Protein AF-A0A378XF39-F1 (afdb_monomer)

pLDDT: mean 88.45, std 10.79, range [38.84, 98.12]

Secondary structure (DSSP, 8-state):
-PPPPPEEETTEEEEEHHHHHHHHTS-HHHHHHHHHHTHHHHHHTS---EEEE--TTSSPPEEEEEEEHHHHHHHHHTS---HHHHHHHHHHHHHHHHHHHHHHHIIIIIHHHHHHHHHHHHHHTTT-S-HHHHHHHHHHHHHHHTT--TT-GGG--HHHHHHHHHHHHHHHHHHTT-SSHHHHHHHHHHHHHHHHHHHHHHHHHGGG-

Solvent-accessible surface area (backbone atoms only — not comparable to full-atom values): 11768 Å² total; per-residue (Å²): 130,72,82,87,66,74,44,81,57,92,95,43,56,25,32,51,45,53,58,51,16,59,54,66,72,47,62,44,70,58,51,52,48,52,48,61,76,42,37,71,64,44,46,71,68,39,83,75,51,72,50,73,48,75,53,87,93,74,63,82,61,50,73,43,38,46,34,38,65,66,37,45,53,54,58,53,69,77,49,74,87,43,74,63,43,47,51,49,52,53,53,49,52,53,51,51,52,53,50,50,50,50,52,47,49,41,64,71,46,37,48,56,47,51,50,53,36,51,55,52,50,50,68,37,23,71,90,47,98,54,44,70,58,56,54,51,54,53,51,50,52,38,28,57,73,27,73,46,62,89,93,44,78,91,77,55,57,65,70,43,48,51,39,38,39,52,43,39,53,50,29,41,63,46,29,71,84,39,91,32,45,68,52,20,48,53,36,20,54,53,49,48,53,51,51,49,53,56,50,54,50,54,70,59,56,67,77,77,118

InterPro domains:
  IPR014054 Bacteriophage regulatory protein, Rha family [PF09669] (15-99)

Radius of gyration: 23.12 Å; Cα contacts (8 Å, |Δi|>4): 216; chains: 1; bounding box: 51×52×58 Å

Organism: NCBI:txid90244

Sequence (209 aa):
MTSITLEVKGKEYRVDSRLIADNLGIKHRNVIQNIRKYETKFKGYGILPFQTEVLGGVGQPERYALLNENQCFFLLSLSANTERVVDLKFRMVKAFAAARKNIITRETEYLPTYHALHDGVARLSTDSSKPHFVHSNINRLINKTAGIEAGTRSNQPLEKTSMLVVAQAVAIKAMANADDHRDGYKRAKQALKQLERAIEVVEHGEIQQ

Mean predicted aligned error: 8.05 Å

Foldseek 3Di:
DDDWDWDDDPLFTWTKLVSVCVLLVHDSVVLVVVCVVCVVVQCVVHDWDWDWADPDPDDDTDIITTGTLVSSVVSLVPDDDDVSSVVVNVVSVVVVVQVVVLSCCCVPQVPVLVVLLVVLLCVQCVVPPCSVVLVVLLVVLLCVLLVHDPPCLSPDHPSSVVSSSVLSVQLSVQSVPAPHSVSSSVSSNVSSVVVSVVVVCVVVVVVPD

Structure (mmCIF, N/CA/C/O backbone):
data_AF-A0A378XF39-F1
#
_entry.id   AF-A0A378XF39-F1
#
loop_
_atom_site.group_PDB
_atom_site.id
_atom_site.type_symbol
_atom_site.label_atom_id
_atom_site.label_alt_id
_atom_site.label_comp_id
_atom_site.label_asym_id
_atom_site.label_entity_id
_atom_site.label_seq_id
_atom_site.pdbx_PDB_ins_code
_atom_site.Cartn_x
_atom_site.Cartn_y
_atom_site.Cartn_z
_atom_site.occupancy
_atom_site.B_iso_or_equiv
_atom_site.auth_seq_id
_atom_site.auth_comp_id
_atom_site.auth_asym_id
_atom_site.auth_atom_id
_atom_site.pdbx_PDB_model_num
ATOM 1 N N . MET A 1 1 ? -22.249 -7.697 9.199 1.00 59.44 1 MET A N 1
ATOM 2 C CA . MET A 1 1 ? -20.980 -7.184 9.765 1.00 59.44 1 MET A CA 1
ATOM 3 C C . MET A 1 1 ? -20.300 -6.358 8.691 1.00 59.44 1 MET A C 1
ATOM 5 O O . MET A 1 1 ? -20.271 -6.815 7.556 1.00 59.44 1 MET A O 1
ATOM 9 N N . THR A 1 2 ? -19.804 -5.167 9.017 1.00 72.88 2 THR A N 1
ATOM 10 C CA . THR A 1 2 ? -19.091 -4.309 8.058 1.00 72.88 2 THR A CA 1
ATOM 11 C C . THR A 1 2 ? -17.695 -4.873 7.795 1.00 72.88 2 THR A C 1
ATOM 13 O O . THR A 1 2 ? -17.009 -5.269 8.742 1.00 72.88 2 THR A O 1
ATOM 16 N N . SER A 1 3 ? -17.269 -4.918 6.529 1.00 79.00 3 SER A N 1
ATOM 17 C CA . SER A 1 3 ? -15.897 -5.307 6.180 1.00 79.00 3 SER A CA 1
ATOM 18 C C . SER A 1 3 ? -14.896 -4.350 6.834 1.00 79.00 3 SER A C 1
ATOM 20 O O . SER A 1 3 ? -15.137 -3.144 6.885 1.00 79.00 3 SER A O 1
ATOM 22 N N . ILE A 1 4 ? -13.787 -4.879 7.357 1.00 83.38 4 ILE A N 1
ATOM 23 C CA . ILE A 1 4 ? -12.723 -4.035 7.906 1.00 83.38 4 ILE A CA 1
ATOM 24 C C . ILE A 1 4 ? -11.785 -3.658 6.776 1.00 83.38 4 ILE A C 1
ATOM 26 O O . ILE A 1 4 ? -11.105 -4.515 6.213 1.00 83.38 4 ILE A O 1
ATOM 30 N N . THR A 1 5 ? -11.731 -2.365 6.496 1.00 87.62 5 THR A N 1
ATOM 31 C CA . THR A 1 5 ? -10.837 -1.793 5.498 1.00 87.62 5 THR A CA 1
ATOM 32 C C . THR A 1 5 ? -9.625 -1.190 6.197 1.00 87.62 5 THR A 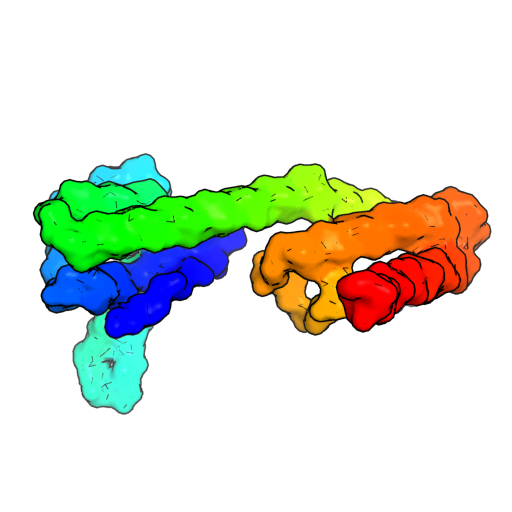C 1
ATOM 34 O O . THR A 1 5 ? -9.766 -0.451 7.172 1.00 87.62 5 THR A O 1
ATOM 37 N N . LEU A 1 6 ? -8.431 -1.521 5.702 1.00 88.94 6 LEU A N 1
ATOM 38 C CA . LEU A 1 6 ? -7.187 -0.883 6.120 1.00 88.94 6 LEU A CA 1
ATOM 39 C C . LEU A 1 6 ? -6.902 0.299 5.191 1.00 88.94 6 LEU A C 1
ATOM 41 O O . LEU A 1 6 ? -6.812 0.127 3.978 1.00 88.94 6 LEU A O 1
ATOM 45 N N . GLU A 1 7 ? -6.716 1.484 5.756 1.00 87.75 7 GLU A N 1
ATOM 46 C CA . GLU A 1 7 ? -6.291 2.669 5.017 1.00 87.75 7 GLU A CA 1
ATOM 47 C C . GLU A 1 7 ? -4.782 2.865 5.135 1.00 87.75 7 GLU A C 1
ATOM 49 O O . GLU A 1 7 ? -4.219 2.801 6.228 1.00 87.75 7 GLU A O 1
ATOM 54 N N . VAL A 1 8 ? -4.116 3.173 4.023 1.00 83.00 8 VAL A N 1
ATOM 55 C CA . VAL A 1 8 ? -2.701 3.559 4.044 1.00 83.00 8 VAL A CA 1
ATOM 56 C C . VAL A 1 8 ? -2.589 5.041 4.396 1.00 83.00 8 VAL A C 1
ATOM 58 O O . VAL A 1 8 ? -3.078 5.906 3.667 1.00 83.00 8 VAL A O 1
ATOM 61 N N . LYS A 1 9 ? -1.896 5.355 5.493 1.00 79.94 9 LYS A N 1
ATOM 62 C CA . LYS A 1 9 ? -1.502 6.725 5.848 1.00 79.94 9 LYS A CA 1
ATOM 63 C C . LYS A 1 9 ? 0.018 6.777 5.982 1.00 79.94 9 LYS A C 1
ATOM 65 O O . LYS A 1 9 ? 0.599 6.230 6.916 1.00 79.94 9 LYS A O 1
ATOM 70 N N . GLY A 1 10 ? 0.675 7.431 5.024 1.00 76.12 10 GLY A N 1
ATOM 71 C CA . GLY A 1 10 ? 2.136 7.431 4.936 1.00 76.12 10 GLY A CA 1
ATOM 72 C C . GLY A 1 10 ? 2.671 6.029 4.629 1.00 76.12 10 GLY A C 1
ATOM 73 O O . GLY A 1 10 ? 2.364 5.474 3.577 1.00 76.12 10 GLY A O 1
ATOM 74 N N . LYS A 1 11 ? 3.465 5.467 5.548 1.00 75.81 11 LYS A N 1
ATOM 75 C CA . LYS A 1 11 ? 4.046 4.115 5.446 1.00 75.81 11 LYS A CA 1
ATOM 76 C C . LYS A 1 11 ? 3.370 3.081 6.363 1.00 75.81 11 LYS A C 1
ATOM 78 O O . LYS A 1 11 ? 3.926 2.014 6.593 1.00 75.81 11 LYS A O 1
ATOM 83 N N . GLU A 1 12 ? 2.196 3.390 6.910 1.00 83.81 12 GLU A N 1
ATOM 84 C CA . GLU A 1 12 ? 1.525 2.555 7.910 1.00 83.81 12 GLU A CA 1
ATOM 85 C C . GLU A 1 12 ? 0.049 2.336 7.550 1.00 83.81 12 GLU A C 1
ATOM 87 O O . GLU A 1 12 ? -0.632 3.253 7.083 1.00 83.81 12 GLU A O 1
ATOM 92 N N . TYR A 1 13 ? -0.449 1.120 7.784 1.00 90.94 13 TYR A N 1
ATOM 93 C CA . TYR A 1 13 ? -1.873 0.808 7.667 1.00 90.94 13 TYR A CA 1
ATOM 94 C C . TYR A 1 13 ? -2.613 1.175 8.950 1.00 90.94 13 TYR A C 1
ATOM 96 O O . TYR A 1 13 ? -2.155 0.872 10.055 1.00 90.94 13 TYR A O 1
ATOM 104 N N . ARG A 1 14 ? -3.780 1.801 8.797 1.00 94.19 14 ARG A N 1
ATOM 105 C CA . ARG A 1 14 ? -4.632 2.251 9.896 1.00 94.19 14 ARG A CA 1
ATOM 106 C C . ARG A 1 14 ? -6.090 1.859 9.687 1.00 94.19 14 ARG A C 1
ATOM 108 O O . ARG A 1 14 ? -6.528 1.659 8.560 1.00 94.19 14 ARG A O 1
ATOM 115 N N . VAL A 1 15 ? -6.833 1.763 10.784 1.00 95.44 15 VAL A N 1
ATOM 116 C CA . VAL A 1 15 ? -8.258 1.410 10.811 1.00 95.44 15 VAL A CA 1
ATOM 117 C C . VAL A 1 15 ? -9.053 2.535 11.457 1.00 95.44 15 VAL A C 1
ATOM 119 O O . VAL A 1 15 ? -8.658 3.065 12.497 1.00 95.44 15 VAL A O 1
ATOM 122 N N . ASP A 1 16 ? -10.194 2.864 10.859 1.00 95.12 16 ASP A N 1
ATOM 123 C CA . ASP A 1 16 ? -11.187 3.763 11.441 1.00 95.12 16 ASP A CA 1
ATOM 124 C C . ASP A 1 16 ? -11.830 3.133 12.691 1.00 95.12 16 ASP A C 1
ATOM 126 O O . ASP A 1 16 ? -12.386 2.031 12.650 1.00 95.12 16 ASP A O 1
ATOM 130 N N . SER A 1 17 ? -11.779 3.843 13.821 1.00 95.88 17 SER A N 1
ATOM 131 C CA . SER A 1 17 ? -12.363 3.400 15.089 1.00 95.88 17 SER A CA 1
ATOM 132 C C . SER A 1 17 ? -13.864 3.091 15.016 1.00 95.88 17 SER A C 1
ATOM 134 O O . SER A 1 17 ? -14.351 2.294 15.822 1.00 95.88 17 SER A O 1
ATOM 136 N N . ARG A 1 18 ? -14.595 3.668 14.056 1.00 94.94 18 ARG A N 1
ATOM 137 C CA . ARG A 1 18 ? -16.014 3.380 13.797 1.00 94.94 18 ARG A CA 1
ATOM 138 C C . ARG A 1 18 ? -16.215 1.970 13.260 1.00 94.94 18 ARG A C 1
ATOM 140 O O . ARG A 1 18 ? -17.030 1.230 13.801 1.00 94.94 18 ARG A O 1
ATOM 147 N N . LEU A 1 19 ? -15.386 1.543 12.304 1.00 94.88 19 LEU A N 1
ATOM 148 C CA . LEU A 1 19 ? -15.423 0.177 11.765 1.00 94.88 19 LEU A CA 1
ATOM 149 C C . LEU A 1 19 ? -15.148 -0.867 12.852 1.00 94.88 19 LEU A C 1
ATOM 151 O O . LEU A 1 19 ? -15.752 -1.944 12.857 1.00 94.88 19 LEU A O 1
ATOM 155 N N . ILE A 1 20 ? -14.253 -0.547 13.793 1.00 94.94 20 ILE A N 1
ATOM 156 C CA . ILE A 1 20 ? -13.966 -1.409 14.945 1.00 94.94 20 ILE A CA 1
ATOM 157 C C . ILE A 1 20 ? -15.178 -1.467 15.877 1.00 94.94 20 ILE A C 1
ATOM 159 O O . ILE A 1 20 ? -15.561 -2.558 16.291 1.00 94.94 20 ILE A O 1
ATOM 163 N N . ALA A 1 21 ? -15.801 -0.327 16.190 1.00 94.81 21 ALA A N 1
ATOM 164 C CA . ALA A 1 21 ? -16.995 -0.275 17.034 1.00 94.81 21 ALA A CA 1
ATOM 165 C C . ALA A 1 21 ? -18.148 -1.105 16.447 1.00 94.81 21 ALA A C 1
ATOM 167 O O . ALA A 1 21 ? -18.723 -1.946 17.146 1.00 94.81 21 ALA A O 1
ATOM 168 N N . ASP A 1 22 ? -18.399 -0.947 15.146 1.00 94.25 22 ASP A N 1
ATOM 169 C CA . ASP A 1 22 ? -19.396 -1.713 14.403 1.00 94.25 22 ASP A CA 1
ATOM 170 C C . ASP A 1 22 ? -19.097 -3.207 14.463 1.00 94.25 22 ASP A C 1
ATOM 172 O O . ASP A 1 22 ? -19.982 -4.005 14.764 1.00 94.25 22 ASP A O 1
ATOM 176 N N . ASN A 1 23 ? -17.844 -3.615 14.240 1.00 93.56 23 ASN A N 1
ATOM 177 C CA . ASN A 1 23 ? -17.448 -5.022 14.311 1.00 93.56 23 ASN A CA 1
ATOM 178 C C . ASN A 1 23 ? -17.499 -5.583 15.738 1.00 93.56 23 ASN A C 1
ATOM 180 O O . ASN A 1 23 ? -17.865 -6.742 15.912 1.00 93.56 23 ASN A O 1
ATOM 184 N N . LEU A 1 24 ? -17.233 -4.777 16.763 1.00 93.12 24 LEU A N 1
ATOM 185 C CA . LEU A 1 24 ? -17.414 -5.155 18.168 1.00 93.12 24 LEU A CA 1
ATOM 186 C C 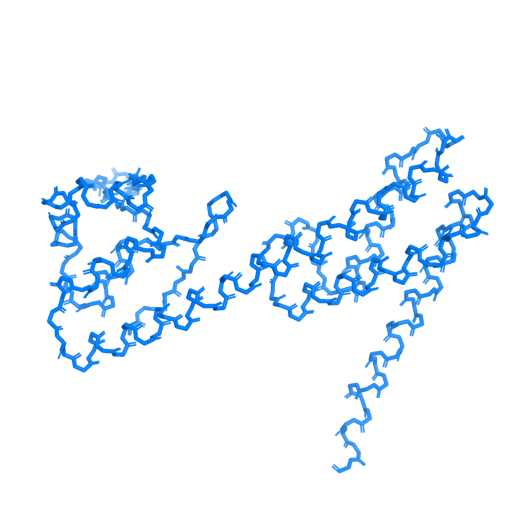. LEU A 1 24 ? -18.894 -5.218 18.575 1.00 93.12 24 LEU A C 1
ATOM 188 O O . LEU A 1 24 ? -19.226 -5.897 19.542 1.00 93.12 24 LEU A O 1
ATOM 192 N N . GLY A 1 25 ? -19.788 -4.558 17.833 1.00 92.62 25 GLY A N 1
ATOM 193 C CA . GLY A 1 25 ? -21.205 -4.457 18.188 1.00 92.62 25 GLY A CA 1
ATOM 194 C C . GLY A 1 25 ? -21.448 -3.516 19.371 1.00 92.62 25 GLY A C 1
ATOM 195 O O . GLY A 1 25 ? -22.380 -3.725 20.144 1.00 92.62 25 GLY A O 1
ATOM 196 N N . ILE A 1 26 ? -20.599 -2.498 19.534 1.00 93.94 26 ILE A N 1
ATOM 197 C CA . ILE A 1 26 ? -20.700 -1.501 20.605 1.00 93.94 26 ILE A CA 1
ATOM 198 C C . ILE A 1 26 ? -20.823 -0.098 20.018 1.00 93.94 26 ILE A C 1
ATOM 200 O O . ILE A 1 26 ? -20.409 0.165 18.893 1.00 93.94 26 ILE A O 1
ATOM 204 N N . LYS A 1 27 ? -21.349 0.846 20.803 1.00 94.94 27 LYS A N 1
ATOM 205 C CA . LYS A 1 27 ? -21.428 2.251 20.381 1.00 94.94 27 LYS A CA 1
ATOM 206 C C . LYS A 1 27 ? -20.020 2.821 20.179 1.00 94.94 27 LYS A C 1
ATOM 208 O O . LYS A 1 27 ? -19.185 2.704 21.076 1.00 94.94 27 LYS A O 1
ATOM 213 N N . HIS A 1 28 ? -19.783 3.530 19.073 1.00 94.88 28 HIS A N 1
ATOM 214 C CA . HIS A 1 28 ? -18.493 4.175 18.785 1.00 94.88 28 HIS A CA 1
ATOM 215 C C . HIS A 1 28 ? -18.019 5.111 19.913 1.00 94.88 28 HIS A C 1
ATOM 217 O O . HIS A 1 28 ? -16.840 5.120 20.267 1.00 94.88 28 HIS A O 1
ATOM 223 N N . ARG A 1 29 ? -18.946 5.797 20.598 1.00 94.25 29 ARG A N 1
ATOM 224 C CA . ARG A 1 29 ? -18.638 6.594 21.798 1.00 94.25 29 ARG A CA 1
ATOM 225 C C . ARG A 1 29 ? -17.884 5.793 22.874 1.00 94.25 29 ARG A C 1
ATOM 227 O O . ARG A 1 29 ? -17.022 6.365 23.536 1.00 94.25 29 ARG A O 1
ATOM 234 N N . ASN A 1 30 ? -18.171 4.502 23.046 1.00 95.06 30 ASN A N 1
ATOM 235 C CA . ASN A 1 30 ? -17.485 3.651 24.025 1.00 95.06 30 ASN A CA 1
ATOM 236 C C . ASN A 1 30 ? -16.039 3.368 23.595 1.00 95.06 30 ASN A C 1
ATOM 238 O O . ASN A 1 30 ? -15.133 3.415 24.423 1.00 95.06 30 ASN A O 1
ATOM 242 N N . VAL A 1 31 ? -15.807 3.155 22.295 1.00 96.31 31 VAL A N 1
ATOM 243 C CA . VAL A 1 31 ? -14.454 3.029 21.733 1.00 96.31 31 VAL A CA 1
ATOM 244 C C . VAL A 1 31 ? -13.651 4.308 21.975 1.00 96.31 31 VAL A C 1
ATOM 246 O O . VAL A 1 31 ? -12.549 4.244 22.515 1.00 96.31 31 VAL A O 1
ATOM 249 N N . ILE A 1 32 ? -14.219 5.478 21.671 1.00 96.19 32 ILE A N 1
ATOM 250 C CA . ILE A 1 32 ? -13.551 6.767 21.909 1.00 96.19 32 ILE A CA 1
ATOM 251 C C . ILE A 1 32 ? -13.272 6.998 23.400 1.00 96.19 32 ILE A C 1
ATOM 253 O O . ILE A 1 32 ? -12.206 7.507 23.748 1.00 96.19 32 ILE A O 1
ATOM 257 N N . GLN A 1 33 ? -14.188 6.611 24.292 1.00 95.44 33 GLN A N 1
ATOM 258 C CA . GLN A 1 33 ? -13.949 6.683 25.736 1.00 95.44 33 GLN A CA 1
ATOM 259 C C . GLN A 1 33 ? -12.770 5.805 26.163 1.00 95.44 33 GLN A C 1
ATOM 261 O O . GLN A 1 33 ? -11.914 6.285 26.902 1.00 95.44 33 GLN A O 1
ATOM 266 N N . ASN A 1 34 ? -12.675 4.571 25.661 1.00 96.38 34 ASN A N 1
ATOM 267 C CA . ASN A 1 34 ? -11.533 3.696 25.937 1.00 96.38 34 ASN A CA 1
ATOM 268 C C . ASN A 1 34 ? -10.220 4.294 25.417 1.00 96.38 34 ASN A C 1
ATOM 270 O O . ASN A 1 34 ? -9.226 4.310 26.141 1.00 96.38 34 ASN A O 1
ATOM 274 N N . ILE A 1 35 ? -10.225 4.846 24.201 1.00 96.50 35 ILE A N 1
ATOM 275 C CA . ILE A 1 35 ? -9.048 5.501 23.616 1.00 96.50 35 ILE A CA 1
ATOM 276 C C . ILE A 1 35 ? -8.596 6.684 24.476 1.00 96.50 35 ILE A C 1
ATOM 278 O O . ILE A 1 35 ? -7.412 6.796 24.769 1.00 96.50 35 ILE A O 1
ATOM 282 N N . ARG A 1 36 ? -9.523 7.539 24.927 1.00 95.69 36 ARG A N 1
ATOM 283 C CA . ARG A 1 36 ? -9.206 8.680 25.805 1.00 95.69 36 ARG A CA 1
ATOM 284 C C . ARG A 1 36 ? -8.720 8.230 27.180 1.00 95.69 36 ARG A C 1
ATOM 286 O O . ARG A 1 36 ? -7.734 8.754 27.684 1.00 95.69 36 ARG A O 1
ATOM 293 N N . LYS A 1 37 ? -9.376 7.230 27.775 1.00 97.75 37 LYS A N 1
ATOM 294 C CA . LYS A 1 37 ? -9.006 6.682 29.087 1.00 97.75 37 LYS A CA 1
ATOM 295 C C . LYS A 1 37 ? -7.572 6.149 29.099 1.00 97.75 37 LYS A C 1
ATOM 297 O O . LYS A 1 37 ? -6.867 6.327 30.086 1.00 97.75 37 LYS A O 1
ATOM 302 N N . TYR A 1 38 ? -7.141 5.512 28.012 1.00 97.56 38 TYR A N 1
ATOM 303 C CA . TYR A 1 38 ? -5.808 4.921 27.887 1.00 97.56 38 TYR A CA 1
ATOM 304 C C . TYR A 1 38 ? -4.910 5.669 26.890 1.00 97.56 38 TYR A C 1
ATOM 306 O O . TYR A 1 38 ? -3.984 5.077 26.335 1.00 97.56 38 TYR A O 1
ATOM 314 N N . GLU A 1 39 ? -5.152 6.963 26.664 1.00 96.38 39 GLU A N 1
ATOM 315 C CA . GLU A 1 39 ? -4.535 7.736 25.577 1.00 96.38 39 GLU A CA 1
ATOM 316 C C . GLU A 1 39 ? -3.003 7.665 25.586 1.00 96.38 39 GLU A C 1
ATOM 318 O O . GLU A 1 39 ? -2.387 7.457 24.542 1.00 96.38 39 GLU A O 1
ATOM 323 N N . THR A 1 40 ? -2.378 7.742 26.764 1.00 97.25 40 THR A N 1
ATOM 324 C CA . THR A 1 40 ? -0.920 7.617 26.917 1.00 97.25 40 THR A CA 1
ATOM 325 C C . THR A 1 40 ? -0.392 6.275 26.406 1.00 97.25 40 THR A C 1
ATOM 327 O O . THR A 1 40 ? 0.661 6.229 25.774 1.00 97.25 40 THR A O 1
ATOM 330 N N . LYS A 1 41 ? -1.124 5.174 26.626 1.00 97.75 41 LYS A N 1
ATOM 331 C CA . LYS A 1 41 ? -0.740 3.842 26.131 1.00 97.75 41 LYS A CA 1
ATOM 332 C C . LYS A 1 41 ? -0.899 3.752 24.614 1.00 97.75 41 LYS A C 1
ATOM 334 O O . LYS A 1 41 ? 0.002 3.256 23.948 1.00 97.75 41 LYS A O 1
ATOM 339 N N . PHE A 1 42 ? -1.981 4.306 24.062 1.00 97.69 42 PHE A N 1
ATOM 340 C CA . PHE A 1 42 ? -2.174 4.392 22.609 1.00 97.69 42 PHE A CA 1
ATOM 341 C C . PHE A 1 42 ? -1.067 5.204 21.926 1.00 97.69 42 PHE A C 1
ATOM 343 O O . PHE A 1 42 ? -0.523 4.765 20.912 1.00 97.69 42 PHE A O 1
ATOM 350 N N . LYS A 1 43 ? -0.703 6.359 22.497 1.00 96.50 43 LYS A N 1
ATOM 351 C CA . LYS A 1 43 ? 0.392 7.203 21.996 1.00 96.50 43 LYS A CA 1
ATOM 352 C C . LYS A 1 43 ? 1.762 6.532 22.120 1.00 96.50 43 LYS A C 1
ATOM 354 O O . LYS A 1 43 ? 2.632 6.784 21.294 1.00 96.50 43 LYS A O 1
ATO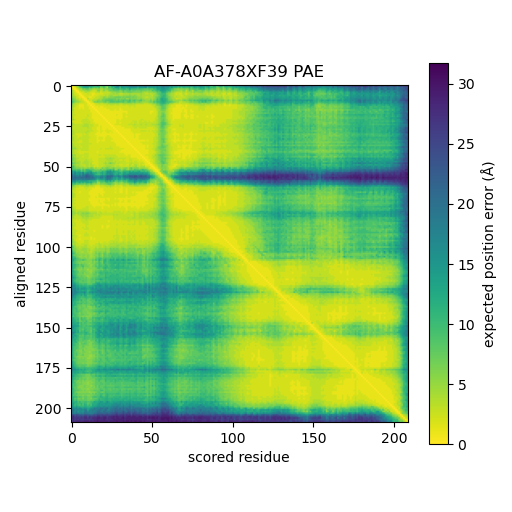M 359 N N . GLY A 1 44 ? 1.938 5.638 23.095 1.00 96.25 44 GLY A N 1
ATOM 360 C CA . GLY A 1 44 ? 3.141 4.811 23.224 1.00 96.25 44 GLY A CA 1
ATOM 361 C C . GLY A 1 44 ? 3.392 3.890 22.024 1.00 96.25 44 GLY A C 1
ATOM 362 O O . GLY A 1 44 ? 4.538 3.557 21.748 1.00 96.25 44 GLY A O 1
ATOM 363 N N . TYR A 1 45 ? 2.347 3.529 21.273 1.00 95.31 45 TYR A N 1
ATOM 364 C CA . TYR A 1 45 ? 2.452 2.737 20.042 1.00 95.31 45 TYR A CA 1
ATOM 365 C C . TYR A 1 45 ? 2.538 3.581 18.759 1.00 95.31 45 TYR A C 1
ATOM 367 O O . TYR A 1 45 ? 2.516 3.024 17.661 1.00 95.31 45 TYR A O 1
ATOM 375 N N . GLY A 1 46 ? 2.617 4.909 18.876 1.00 92.31 46 GLY A N 1
ATOM 376 C CA . GLY A 1 46 ? 2.745 5.831 17.749 1.00 92.31 46 GLY A CA 1
ATOM 377 C C . GLY A 1 46 ? 1.703 6.947 17.752 1.00 92.31 46 GLY A C 1
ATOM 378 O O . GLY A 1 46 ? 0.901 7.096 18.674 1.00 92.31 46 GLY A O 1
ATOM 379 N N . ILE A 1 47 ? 1.705 7.753 16.686 1.00 92.00 47 ILE A N 1
ATOM 380 C CA . ILE A 1 47 ? 0.798 8.901 16.550 1.00 92.00 47 ILE A CA 1
ATOM 381 C C . ILE A 1 47 ? -0.658 8.415 16.577 1.00 92.00 47 ILE A C 1
ATOM 383 O O . ILE A 1 47 ? -1.010 7.433 15.917 1.00 92.00 47 ILE A O 1
ATOM 387 N N . LEU A 1 48 ? -1.502 9.122 17.331 1.00 91.38 48 LEU A N 1
ATOM 388 C CA . LEU A 1 48 ? -2.941 8.883 17.451 1.00 91.38 48 LEU A CA 1
ATOM 389 C C . LEU A 1 48 ? -3.713 10.044 16.791 1.00 91.38 48 LEU A C 1
ATOM 391 O O . LEU A 1 48 ? -4.121 10.984 17.479 1.00 91.38 48 LEU A O 1
ATOM 395 N N . PRO A 1 49 ? -3.863 10.037 15.457 1.00 89.31 49 PRO A N 1
ATOM 396 C CA . PRO A 1 49 ? -4.577 11.074 14.738 1.00 89.31 49 PRO A CA 1
ATOM 397 C C . PRO A 1 49 ? -6.083 10.904 14.939 1.00 89.31 49 PRO A C 1
ATOM 399 O O . PRO A 1 49 ? -6.636 9.811 14.792 1.00 89.31 49 PRO A O 1
ATOM 402 N N . PHE A 1 50 ? -6.744 12.018 15.230 1.00 91.62 50 PHE A N 1
ATOM 403 C CA . PHE A 1 50 ? -8.194 12.107 15.191 1.00 91.62 50 PHE A CA 1
ATOM 404 C C . PHE A 1 50 ? -8.621 12.863 13.939 1.00 91.62 50 PHE A C 1
ATOM 406 O O . PHE A 1 50 ? -8.018 13.877 13.598 1.00 91.62 50 PHE A O 1
ATOM 413 N N . GLN A 1 51 ? -9.666 12.368 13.294 1.00 88.00 51 GLN A N 1
ATOM 414 C CA . GLN A 1 51 ? -10.317 12.991 12.153 1.00 88.00 51 GLN A CA 1
ATOM 415 C C . GLN A 1 51 ? -11.720 13.433 12.561 1.00 88.00 51 GLN A C 1
ATOM 417 O O . GLN A 1 51 ? -12.301 12.887 13.504 1.00 88.00 51 GLN A O 1
ATOM 422 N N . THR A 1 52 ? -12.244 14.430 11.859 1.00 86.69 52 THR A N 1
ATOM 423 C CA . THR A 1 52 ? -13.592 14.955 12.069 1.00 86.69 52 THR A CA 1
ATOM 424 C C . THR A 1 52 ? -14.339 14.864 10.752 1.00 86.69 52 THR A C 1
ATOM 426 O O . THR A 1 52 ? -13.925 15.488 9.777 1.00 86.69 52 THR A O 1
ATOM 429 N N . GLU A 1 53 ? -15.432 14.110 10.724 1.00 79.44 53 GLU A N 1
ATOM 430 C CA . GLU A 1 53 ? -16.319 14.048 9.564 1.00 79.44 53 GLU A CA 1
ATOM 431 C C . GLU A 1 53 ? -17.553 14.917 9.808 1.00 79.44 53 GLU A C 1
ATOM 433 O O . GLU A 1 53 ? -18.245 14.781 10.822 1.00 79.44 53 GLU A O 1
ATOM 438 N N . VAL A 1 54 ? -17.807 15.847 8.885 1.00 72.50 54 VAL A N 1
ATOM 439 C CA . VAL A 1 54 ? -18.986 16.713 8.920 1.00 72.50 54 VAL A CA 1
ATOM 440 C C . VAL A 1 54 ? -20.084 16.041 8.105 1.00 72.50 54 VAL A C 1
ATOM 442 O O . VAL A 1 54 ? -20.012 15.982 6.880 1.00 72.50 54 VAL A O 1
ATOM 445 N N . LEU A 1 55 ? -21.115 15.542 8.782 1.00 66.69 55 LEU A N 1
ATOM 446 C CA . LEU A 1 55 ? -22.286 14.965 8.129 1.00 66.69 55 LEU A CA 1
ATOM 447 C C . LEU A 1 55 ? -23.158 16.089 7.552 1.00 66.69 55 LEU A C 1
ATOM 449 O O . LEU A 1 55 ? -23.906 16.732 8.284 1.00 66.69 55 LEU A O 1
ATOM 453 N N . GLY A 1 56 ? -23.037 16.344 6.246 1.00 55.97 56 GLY A N 1
ATOM 454 C CA . GLY A 1 56 ? -24.095 16.920 5.400 1.00 55.97 56 GLY A CA 1
ATOM 455 C C . GLY A 1 56 ? -24.841 18.166 5.905 1.00 55.97 56 GLY A C 1
ATOM 456 O O . GLY A 1 56 ? -26.021 18.315 5.608 1.00 55.97 56 GLY A O 1
ATOM 457 N N . GLY A 1 57 ? -24.196 19.053 6.668 1.00 56.53 57 GLY A N 1
ATOM 458 C CA . GLY A 1 57 ? -24.738 20.362 7.058 1.00 56.53 57 GLY A CA 1
ATOM 459 C C . GLY A 1 57 ? -25.710 20.391 8.247 1.00 56.53 57 GLY A C 1
ATOM 460 O O . GLY A 1 57 ? -25.958 21.475 8.768 1.00 56.53 57 GLY A O 1
ATOM 461 N N . VAL A 1 58 ? -26.214 19.251 8.736 1.00 55.53 58 VAL A N 1
ATOM 462 C CA . VAL A 1 58 ? -27.130 19.199 9.894 1.00 55.53 58 VAL A CA 1
ATOM 463 C C . VAL A 1 58 ? -26.763 18.016 10.798 1.00 55.53 58 VAL A C 1
ATOM 465 O O . VAL A 1 58 ? -27.349 16.940 10.729 1.00 55.53 58 VAL A O 1
ATOM 468 N N . GLY A 1 59 ? -25.750 18.200 11.649 1.00 60.19 59 GLY A N 1
ATOM 469 C CA . GLY A 1 59 ? -25.323 17.199 12.631 1.00 60.19 59 GLY A CA 1
ATOM 470 C C . GLY A 1 59 ? -24.068 17.618 13.398 1.00 60.19 59 GLY A C 1
ATOM 471 O O . GLY A 1 59 ? -23.264 18.407 12.901 1.00 60.19 59 GLY A O 1
ATOM 472 N N . GLN A 1 60 ? -23.887 17.099 14.619 1.00 67.31 60 GLN A N 1
ATOM 473 C CA . GLN A 1 60 ? -22.615 17.256 15.330 1.00 67.31 60 GLN A CA 1
ATOM 474 C C . GLN A 1 60 ? -21.524 16.493 14.564 1.00 67.31 60 GLN A C 1
ATOM 476 O O . GLN A 1 60 ? -21.724 15.308 14.286 1.00 67.31 60 GLN A O 1
ATOM 481 N N . PRO A 1 61 ? -20.383 17.127 14.240 1.00 75.12 61 PRO A N 1
ATOM 482 C CA . PRO A 1 61 ? -19.285 16.442 13.576 1.00 75.12 61 PRO A CA 1
ATOM 483 C C . PRO A 1 61 ? -18.838 15.223 14.385 1.00 75.12 61 PRO A C 1
ATOM 485 O O . PRO A 1 61 ? -18.573 15.331 15.588 1.00 75.12 61 PRO A O 1
ATOM 488 N N . GLU A 1 62 ? -18.746 14.063 13.737 1.00 82.25 62 GLU A N 1
ATOM 489 C CA . GLU A 1 62 ? -18.292 12.852 14.410 1.00 82.25 62 GLU A CA 1
ATOM 490 C C . GLU A 1 62 ? -16.764 12.800 14.378 1.00 82.25 62 GLU A C 1
ATOM 492 O O . GLU A 1 62 ? -16.133 12.783 13.318 1.00 82.25 62 GLU A O 1
ATOM 497 N N . ARG A 1 63 ? -16.153 12.785 15.566 1.00 89.38 63 ARG A N 1
ATOM 498 C CA . ARG A 1 63 ? -14.706 12.637 15.721 1.00 89.38 63 ARG A CA 1
ATOM 499 C C . ARG A 1 63 ? -14.350 11.162 15.881 1.00 89.38 63 ARG A C 1
ATOM 501 O O . ARG A 1 63 ? -14.791 10.528 16.840 1.00 89.38 63 ARG A O 1
ATOM 508 N N . TYR A 1 64 ? -13.497 10.647 15.006 1.00 93.75 64 TYR A N 1
ATOM 509 C CA . TYR A 1 64 ? -13.019 9.262 15.016 1.00 93.75 64 TYR A CA 1
ATOM 510 C C . TYR A 1 64 ? -11.487 9.207 15.009 1.00 93.75 64 TYR A C 1
ATOM 512 O O . TYR A 1 64 ? -10.818 10.205 14.735 1.00 93.75 64 TYR A O 1
ATOM 520 N N . ALA A 1 65 ? -10.915 8.065 15.384 1.00 95.31 65 ALA A N 1
ATOM 521 C CA . ALA A 1 65 ? -9.472 7.846 15.402 1.00 95.31 65 ALA A CA 1
ATOM 522 C C . ALA A 1 65 ? -9.057 6.914 14.260 1.00 95.31 65 ALA A C 1
ATOM 524 O O . ALA A 1 65 ? -9.758 5.947 13.968 1.00 95.31 65 ALA A O 1
ATOM 525 N N . LEU A 1 66 ? -7.891 7.171 13.660 1.00 95.56 66 LEU A N 1
ATOM 526 C CA . LEU A 1 66 ? -7.247 6.221 12.749 1.00 95.56 66 LEU A CA 1
ATOM 527 C C . LEU A 1 66 ? -6.149 5.478 13.506 1.00 95.56 66 LEU A C 1
ATOM 529 O O . LEU A 1 66 ? -5.078 6.034 13.768 1.00 95.56 66 LEU A O 1
ATOM 533 N N . LEU A 1 67 ? -6.421 4.229 13.867 1.00 96.62 67 LEU A N 1
ATOM 534 C CA . LEU A 1 67 ? -5.561 3.416 14.721 1.00 96.62 67 LEU A CA 1
ATOM 535 C C . LEU A 1 67 ? -4.612 2.564 13.887 1.00 96.62 67 LEU A C 1
ATOM 537 O O . LEU A 1 67 ? -5.058 1.883 12.968 1.00 96.62 67 LEU A O 1
ATOM 541 N N . ASN A 1 68 ? -3.323 2.563 14.216 1.00 95.44 68 ASN A N 1
ATOM 542 C CA . ASN A 1 68 ? -2.389 1.608 13.620 1.00 95.44 68 ASN A CA 1
ATOM 543 C C . ASN A 1 68 ? -2.582 0.183 14.164 1.00 95.44 68 ASN A C 1
ATOM 545 O O . ASN A 1 68 ? -3.433 -0.054 15.023 1.00 95.44 68 ASN A O 1
ATOM 549 N N . GLU A 1 69 ? -1.782 -0.766 13.675 1.00 95.56 69 GLU A N 1
ATOM 550 C CA . GLU A 1 69 ? -1.854 -2.175 14.075 1.00 95.56 69 GLU A CA 1
ATOM 551 C C . GLU A 1 69 ? -1.818 -2.370 15.600 1.00 95.56 69 GLU A C 1
ATOM 553 O O . GLU A 1 69 ? -2.739 -2.943 16.187 1.00 95.56 69 GLU A O 1
ATOM 558 N N . ASN A 1 70 ? -0.776 -1.856 16.254 1.00 97.00 70 ASN A N 1
ATOM 559 C CA . ASN A 1 70 ? -0.569 -2.060 17.686 1.00 97.00 70 ASN A CA 1
ATOM 560 C C . ASN A 1 70 ? -1.663 -1.380 18.520 1.00 97.00 70 ASN A C 1
ATOM 562 O O . ASN A 1 70 ? -2.139 -1.940 19.508 1.00 97.00 70 ASN A O 1
ATOM 566 N N . GLN A 1 71 ? -2.114 -0.197 18.098 1.00 97.81 71 GLN A N 1
ATOM 567 C CA . GLN A 1 71 ? -3.245 0.500 18.704 1.00 97.81 71 GLN A CA 1
ATOM 568 C C . GLN A 1 71 ? -4.551 -0.297 18.551 1.00 97.81 71 GLN A C 1
ATOM 570 O O . GLN A 1 71 ? -5.321 -0.382 19.508 1.00 97.81 71 GLN A O 1
ATOM 575 N N . CYS A 1 72 ? -4.798 -0.924 17.395 1.00 97.06 72 CYS A N 1
ATOM 576 C CA . CYS A 1 72 ? -5.960 -1.793 17.188 1.00 97.06 72 CYS A CA 1
ATOM 577 C C . CYS A 1 72 ? -5.921 -3.005 18.120 1.00 97.06 72 CYS A C 1
ATOM 579 O O . CYS A 1 72 ? -6.906 -3.286 18.801 1.00 97.06 72 CYS A O 1
ATOM 581 N N . PHE A 1 73 ? -4.790 -3.708 18.198 1.00 97.19 73 PHE A N 1
ATOM 582 C CA . PHE A 1 73 ? -4.660 -4.862 19.090 1.00 97.19 73 PHE A CA 1
ATOM 583 C C . PHE A 1 73 ? -4.800 -4.485 20.559 1.00 97.19 73 PHE A C 1
ATOM 585 O O . PHE A 1 73 ? -5.464 -5.205 21.306 1.00 97.19 73 PHE A O 1
ATOM 592 N N . PHE A 1 74 ? -4.259 -3.336 20.964 1.00 98.12 74 PHE A N 1
ATOM 593 C CA . PHE A 1 74 ? -4.468 -2.823 22.311 1.00 98.12 74 PHE A CA 1
ATOM 594 C C . PHE A 1 74 ? -5.944 -2.498 22.574 1.00 98.12 74 PHE A C 1
ATOM 596 O O . PHE A 1 74 ? -6.482 -2.898 23.597 1.00 98.12 74 PHE A O 1
ATOM 603 N N . LEU A 1 75 ? -6.652 -1.856 21.641 1.00 97.38 75 LEU A N 1
ATOM 604 C CA . LEU A 1 75 ? -8.090 -1.615 21.792 1.00 97.38 75 LEU A CA 1
ATOM 605 C C . LEU A 1 75 ? -8.889 -2.926 21.910 1.00 97.38 75 LEU A C 1
ATOM 607 O O . LEU A 1 75 ? -9.780 -3.041 22.753 1.00 97.38 75 LEU A O 1
ATOM 611 N N . LEU A 1 76 ? -8.571 -3.922 21.080 1.00 96.44 76 LEU A N 1
ATOM 612 C CA . LEU A 1 76 ? -9.244 -5.223 21.082 1.00 96.44 76 LEU A CA 1
ATOM 613 C C . LEU A 1 76 ? -8.948 -6.032 22.352 1.00 96.44 76 LEU A C 1
ATOM 615 O O . LEU A 1 76 ? -9.806 -6.804 22.786 1.00 96.44 76 LEU A O 1
ATOM 619 N N . SER A 1 77 ? -7.775 -5.865 22.971 1.00 96.69 77 SER A N 1
ATOM 620 C CA . SER A 1 77 ? -7.443 -6.537 24.235 1.00 96.69 77 SER A CA 1
ATOM 621 C C . SER A 1 77 ? -8.274 -6.024 25.415 1.00 96.69 77 SER A C 1
ATOM 623 O O . SER A 1 77 ? -8.505 -6.774 26.359 1.00 96.69 77 SER A O 1
ATOM 625 N N . LEU A 1 78 ? -8.814 -4.801 25.327 1.00 95.88 78 LEU A N 1
ATOM 626 C CA . LEU A 1 78 ? -9.756 -4.242 26.306 1.00 95.88 78 LEU A CA 1
ATOM 627 C C . LEU A 1 78 ? -11.178 -4.824 26.186 1.00 95.88 78 LEU A C 1
ATOM 629 O O . LEU A 1 78 ? -12.035 -4.515 27.013 1.00 95.88 78 LEU A O 1
ATOM 633 N N . SER A 1 79 ? -11.454 -5.631 25.155 1.00 93.94 79 SER A N 1
ATOM 634 C CA . SER A 1 79 ? -12.768 -6.239 24.911 1.00 93.94 79 SER A CA 1
ATOM 635 C C . SER A 1 79 ? -12.798 -7.705 25.350 1.00 93.94 79 SER A C 1
ATOM 637 O O . SER A 1 79 ? -11.897 -8.481 25.012 1.00 93.94 79 SER A O 1
ATOM 639 N N . ALA A 1 80 ? -13.866 -8.093 26.054 1.00 92.56 80 ALA A N 1
ATOM 640 C CA . ALA A 1 80 ? -14.101 -9.471 26.484 1.00 92.56 80 ALA A CA 1
ATOM 641 C C . ALA A 1 80 ? -14.231 -10.435 25.289 1.00 92.56 80 ALA A C 1
ATOM 643 O O . ALA A 1 80 ? -14.745 -10.070 24.231 1.00 92.56 80 ALA A O 1
ATOM 644 N N . ASN A 1 81 ? -13.776 -11.677 25.462 1.00 94.44 81 ASN A N 1
ATOM 645 C CA . ASN A 1 81 ? -13.743 -12.688 24.401 1.00 94.44 81 ASN A CA 1
ATOM 646 C C . ASN A 1 81 ? -15.109 -13.363 24.197 1.00 94.44 81 ASN A C 1
ATOM 648 O O . ASN A 1 81 ? -15.320 -14.490 24.628 1.00 94.44 81 ASN A O 1
ATOM 652 N N . THR A 1 82 ? -16.026 -12.689 23.510 1.00 95.38 82 THR A N 1
ATOM 653 C CA . THR A 1 82 ? -17.185 -13.353 22.890 1.00 95.38 82 THR A CA 1
ATOM 654 C C . THR A 1 82 ? -16.776 -13.970 21.550 1.00 95.38 82 THR A C 1
ATOM 656 O O . THR A 1 82 ? -15.780 -13.540 20.968 1.00 95.38 82 THR A O 1
ATOM 659 N N . GLU A 1 83 ? -17.540 -14.925 21.012 1.00 95.00 83 GLU A N 1
ATOM 660 C CA . GLU A 1 83 ? -17.253 -15.522 19.690 1.00 95.00 83 GLU A CA 1
ATOM 661 C C . GLU A 1 83 ? -17.050 -14.455 18.605 1.00 95.00 83 GLU A C 1
ATOM 663 O O . GLU A 1 83 ? -16.071 -14.477 17.861 1.00 95.00 83 GLU A O 1
ATOM 668 N N . ARG A 1 84 ? -17.920 -13.439 18.600 1.00 92.81 84 ARG A N 1
ATOM 669 C CA . ARG A 1 84 ? -17.820 -12.271 17.718 1.00 92.81 84 ARG A CA 1
ATOM 670 C C . ARG A 1 84 ? -16.490 -11.525 17.864 1.00 92.81 84 ARG A C 1
ATOM 672 O O . ARG A 1 84 ? -15.901 -11.116 16.866 1.00 92.81 84 ARG A O 1
ATOM 679 N N . VAL A 1 85 ? -16.032 -11.304 19.096 1.00 94.94 85 VAL A N 1
ATOM 680 C CA . VAL A 1 85 ? -14.775 -10.588 19.369 1.00 94.94 85 VAL A CA 1
ATOM 681 C C . VAL A 1 85 ? -13.565 -11.448 18.998 1.00 94.94 85 VAL A C 1
ATOM 683 O O . VAL A 1 85 ? -12.576 -10.914 18.498 1.00 94.94 85 VAL A O 1
ATOM 686 N N . VAL A 1 86 ? -13.635 -12.764 19.204 1.00 96.56 86 VAL A N 1
ATOM 687 C CA . VAL A 1 86 ? -12.580 -13.705 18.802 1.00 96.56 86 VAL A CA 1
ATOM 688 C C . VAL A 1 86 ? -12.433 -13.736 17.279 1.00 96.56 86 VAL A C 1
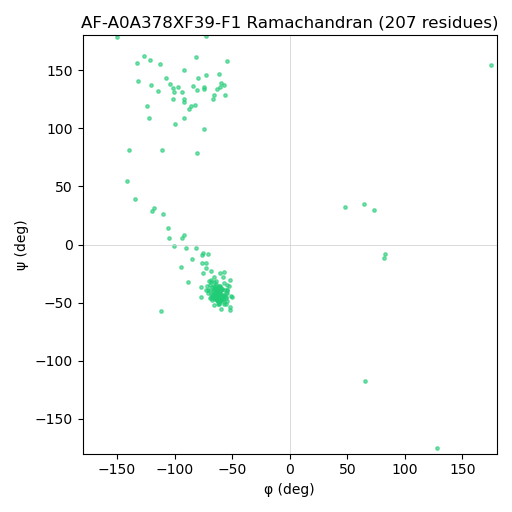ATOM 690 O O . VAL A 1 86 ? -11.316 -13.575 16.786 1.00 96.56 86 VAL A O 1
ATOM 693 N N . ASP A 1 87 ? -13.537 -13.838 16.533 1.00 94.88 87 ASP A N 1
ATOM 694 C CA . ASP A 1 87 ? -13.527 -13.762 15.064 1.00 94.88 87 ASP A CA 1
ATOM 695 C C . ASP A 1 87 ? -12.937 -12.432 14.563 1.00 94.88 87 ASP A C 1
ATOM 697 O O . ASP A 1 87 ? -12.060 -12.408 13.696 1.00 94.88 87 ASP A O 1
ATOM 701 N N . LEU A 1 88 ? -13.348 -11.311 15.166 1.00 94.44 88 LEU A N 1
ATOM 702 C CA . LEU A 1 88 ? -12.790 -9.996 14.854 1.00 94.44 88 LEU A CA 1
ATOM 703 C C . LEU A 1 88 ? -11.270 -9.950 15.068 1.00 94.44 88 LEU A C 1
ATOM 705 O O . LEU A 1 88 ? -10.536 -9.503 14.185 1.00 94.44 88 LEU A O 1
ATOM 709 N N . LYS A 1 89 ? -10.785 -10.416 16.225 1.00 95.69 89 LYS A N 1
ATOM 710 C CA . LYS A 1 89 ? -9.348 -10.469 16.538 1.00 95.69 89 LYS A CA 1
ATOM 711 C C . LYS A 1 89 ? -8.598 -11.308 15.503 1.00 95.69 89 LYS A C 1
ATOM 713 O O . LYS A 1 89 ? -7.577 -10.858 14.988 1.00 95.69 89 LYS A O 1
ATOM 718 N N . PHE A 1 90 ? -9.132 -12.473 15.139 1.00 95.56 90 PHE A N 1
ATOM 719 C CA . PHE A 1 90 ? -8.547 -13.345 14.120 1.00 95.56 90 PHE A CA 1
ATOM 720 C C . PHE A 1 90 ? -8.455 -12.667 12.746 1.00 95.56 90 PHE A C 1
ATOM 722 O O . PHE A 1 90 ? -7.383 -12.650 12.131 1.00 95.56 90 PHE A O 1
ATOM 729 N N . ARG A 1 91 ? -9.546 -12.047 12.276 1.00 94.19 91 ARG A N 1
ATOM 730 C CA . ARG A 1 91 ? -9.557 -11.306 11.005 1.00 94.19 91 ARG A CA 1
ATOM 731 C C . ARG A 1 91 ? -8.592 -10.124 11.020 1.00 94.19 91 ARG A C 1
ATOM 733 O O . ARG A 1 91 ? -7.899 -9.908 10.029 1.00 94.19 91 ARG A O 1
ATOM 740 N N . MET A 1 92 ? -8.497 -9.397 12.134 1.00 94.44 92 MET A N 1
ATOM 741 C CA . MET A 1 92 ? -7.562 -8.278 12.277 1.00 94.44 92 MET A CA 1
ATOM 742 C C . MET A 1 92 ? -6.103 -8.735 12.216 1.00 94.44 92 MET A C 1
ATOM 744 O O . MET A 1 92 ? -5.312 -8.121 11.504 1.00 94.44 92 MET A O 1
ATOM 748 N N . VAL A 1 93 ? -5.754 -9.842 12.882 1.00 95.00 93 VAL A N 1
ATOM 749 C CA . VAL A 1 93 ? -4.404 -10.427 12.806 1.00 95.00 93 VAL A CA 1
ATOM 750 C C . VAL A 1 93 ? -4.050 -10.800 11.368 1.00 95.00 93 VAL A C 1
ATOM 752 O O . VAL A 1 93 ? -2.977 -10.433 10.890 1.00 95.00 93 VAL A O 1
ATOM 755 N N . LYS A 1 94 ? -4.959 -11.470 10.647 1.00 91.94 94 LYS A N 1
ATOM 756 C CA . LYS A 1 94 ? -4.749 -11.811 9.231 1.00 91.94 94 LYS A CA 1
ATOM 757 C C . LYS A 1 94 ? -4.583 -10.571 8.352 1.00 91.94 94 LYS A C 1
ATOM 759 O O . LYS A 1 94 ? -3.650 -10.519 7.553 1.00 91.94 94 LYS A O 1
ATOM 764 N N . ALA A 1 95 ? -5.458 -9.579 8.513 1.00 90.62 95 ALA A N 1
ATOM 765 C CA . ALA A 1 95 ? -5.436 -8.357 7.715 1.00 90.62 95 ALA A CA 1
ATOM 766 C C . ALA A 1 95 ? -4.122 -7.586 7.902 1.00 90.62 95 ALA A C 1
ATOM 768 O O . ALA A 1 95 ? -3.461 -7.250 6.920 1.00 90.62 95 ALA A O 1
ATOM 769 N N . PHE A 1 96 ? -3.693 -7.370 9.150 1.00 92.00 96 PHE A N 1
ATOM 770 C CA . PHE A 1 96 ? -2.440 -6.672 9.424 1.00 92.00 96 PHE A CA 1
ATOM 771 C C . PHE A 1 96 ? -1.201 -7.479 9.015 1.00 92.00 96 PHE A C 1
ATOM 773 O O . PHE A 1 96 ? -0.249 -6.895 8.500 1.00 92.00 96 PHE A O 1
ATOM 780 N N . ALA A 1 97 ? -1.216 -8.811 9.147 1.00 89.25 97 ALA A N 1
ATOM 781 C CA . ALA A 1 97 ? -0.124 -9.655 8.662 1.00 89.25 97 ALA A CA 1
ATOM 782 C C . ALA A 1 97 ? 0.065 -9.542 7.140 1.00 89.25 97 ALA A C 1
ATOM 784 O O . ALA A 1 97 ? 1.193 -9.376 6.669 1.00 89.25 97 ALA A O 1
ATOM 785 N N . ALA A 1 98 ? -1.030 -9.564 6.374 1.00 84.88 98 ALA A N 1
ATOM 786 C CA . ALA A 1 98 ? -0.990 -9.342 4.930 1.00 84.88 98 ALA A CA 1
ATOM 787 C C . ALA A 1 98 ? -0.488 -7.927 4.588 1.00 84.88 98 ALA A C 1
ATOM 789 O O . ALA A 1 98 ? 0.395 -7.763 3.747 1.00 84.88 98 ALA A O 1
ATOM 790 N N . ALA A 1 99 ? -0.982 -6.910 5.297 1.00 85.12 99 ALA A N 1
ATOM 791 C CA . ALA A 1 99 ? -0.535 -5.527 5.155 1.00 85.12 99 ALA A CA 1
ATOM 792 C C . ALA A 1 99 ? 0.975 -5.351 5.419 1.00 85.12 99 ALA A C 1
ATOM 794 O O . ALA A 1 99 ? 1.663 -4.699 4.630 1.00 85.12 99 ALA A O 1
ATOM 795 N N . ARG A 1 100 ? 1.523 -5.968 6.477 1.00 84.75 100 ARG A N 1
ATOM 796 C CA . ARG A 1 100 ? 2.970 -5.950 6.758 1.00 84.75 100 ARG A CA 1
ATOM 797 C C . ARG A 1 100 ? 3.773 -6.582 5.633 1.00 84.75 100 ARG A C 1
ATOM 799 O O . ARG A 1 100 ? 4.763 -5.995 5.204 1.00 84.75 100 ARG A O 1
ATOM 806 N N . LYS A 1 101 ? 3.339 -7.744 5.132 1.00 81.44 101 LYS A N 1
ATOM 807 C CA . LYS A 1 101 ? 4.003 -8.412 4.004 1.00 81.44 101 LYS A CA 1
ATOM 808 C C . LYS A 1 101 ? 4.061 -7.493 2.783 1.00 81.44 101 LYS A C 1
ATOM 810 O O . LYS A 1 101 ? 5.123 -7.356 2.189 1.00 81.44 101 LYS A O 1
ATOM 815 N N . ASN A 1 102 ? 2.970 -6.790 2.479 1.00 76.62 102 ASN A N 1
ATOM 816 C CA . ASN A 1 102 ? 2.931 -5.839 1.367 1.00 76.62 102 ASN A CA 1
ATOM 817 C C . ASN A 1 102 ? 3.910 -4.666 1.552 1.00 76.62 102 ASN A C 1
ATOM 819 O O . ASN A 1 102 ? 4.559 -4.268 0.588 1.00 76.62 102 ASN A O 1
ATOM 823 N N . ILE A 1 103 ? 4.048 -4.117 2.769 1.00 78.50 103 ILE A N 1
ATOM 824 C CA . ILE A 1 103 ? 5.043 -3.062 3.052 1.00 78.50 103 ILE A CA 1
ATOM 825 C C . ILE A 1 103 ? 6.460 -3.593 2.857 1.00 78.50 103 ILE A C 1
ATOM 827 O O . ILE A 1 103 ? 7.258 -2.939 2.191 1.00 78.50 103 ILE A O 1
ATOM 831 N N . ILE A 1 104 ? 6.760 -4.770 3.413 1.00 77.25 104 ILE A N 1
ATOM 832 C CA . ILE A 1 104 ? 8.090 -5.376 3.316 1.00 77.25 104 ILE A CA 1
ATOM 833 C C . ILE A 1 104 ? 8.441 -5.597 1.850 1.00 77.25 104 ILE A C 1
ATOM 835 O O . ILE A 1 104 ? 9.415 -5.019 1.391 1.00 77.25 104 ILE A O 1
ATOM 839 N N . THR A 1 105 ? 7.604 -6.313 1.093 1.00 76.62 105 THR A N 1
ATOM 840 C CA . THR A 1 105 ? 7.828 -6.544 -0.341 1.00 76.62 105 THR A CA 1
ATOM 841 C C . THR A 1 105 ? 8.014 -5.231 -1.104 1.00 76.62 105 THR A C 1
ATOM 843 O O . THR A 1 105 ? 8.881 -5.123 -1.972 1.00 76.62 105 THR A O 1
ATOM 846 N N . ARG A 1 106 ? 7.258 -4.182 -0.757 1.00 77.81 106 ARG A N 1
ATOM 847 C CA . ARG A 1 106 ? 7.417 -2.875 -1.397 1.00 77.81 106 ARG A CA 1
ATOM 848 C C . ARG A 1 106 ? 8.777 -2.227 -1.110 1.00 77.81 106 ARG A C 1
ATOM 850 O O . ARG A 1 106 ? 9.374 -1.661 -2.023 1.00 77.81 106 ARG A O 1
ATOM 857 N N . GLU A 1 107 ? 9.242 -2.260 0.133 1.00 79.12 107 GLU A N 1
ATOM 858 C CA . GLU A 1 107 ? 10.509 -1.637 0.539 1.00 79.12 107 GLU A CA 1
ATOM 859 C C . GLU A 1 107 ? 11.728 -2.472 0.114 1.00 79.12 107 GLU A C 1
ATOM 861 O O . GLU A 1 107 ? 12.738 -1.901 -0.288 1.00 79.12 107 GLU A O 1
ATOM 866 N N . THR A 1 108 ? 11.644 -3.805 0.159 1.00 80.62 108 THR A N 1
ATOM 867 C CA . THR A 1 108 ? 12.783 -4.697 -0.115 1.00 80.62 108 THR A CA 1
ATOM 868 C C . THR A 1 108 ? 12.933 -5.067 -1.582 1.00 80.62 108 THR A C 1
ATOM 870 O O . THR A 1 108 ? 14.054 -5.278 -2.033 1.00 80.62 108 THR A O 1
ATOM 873 N N . GLU A 1 109 ? 11.834 -5.162 -2.330 1.00 80.75 109 GLU A N 1
ATOM 874 C CA . GLU A 1 109 ? 11.868 -5.613 -3.726 1.00 80.75 109 GLU A CA 1
ATOM 875 C C . GLU A 1 109 ? 11.512 -4.470 -4.676 1.00 80.75 109 GLU A C 1
ATOM 877 O O . GLU A 1 109 ? 12.322 -4.084 -5.516 1.00 80.75 109 GLU A O 1
ATOM 882 N N . TYR A 1 110 ? 10.337 -3.856 -4.508 1.00 85.00 110 TYR A N 1
ATOM 883 C CA . TYR A 1 110 ? 9.862 -2.848 -5.459 1.00 85.00 110 TYR A CA 1
ATOM 884 C C . TYR A 1 110 ? 10.715 -1.575 -5.499 1.00 85.00 110 TYR A C 1
ATOM 886 O O . TYR A 1 110 ? 11.102 -1.152 -6.586 1.00 85.00 110 TYR A O 1
ATOM 894 N N . LEU A 1 11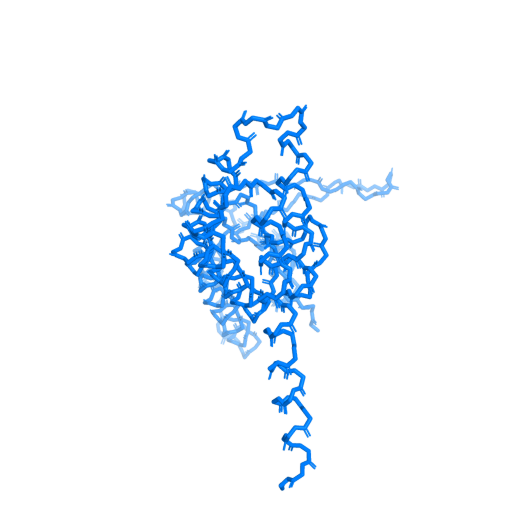1 ? 10.996 -0.928 -4.362 1.00 85.31 111 LEU A N 1
ATOM 895 C CA . LEU A 1 111 ? 11.723 0.350 -4.367 1.00 85.31 111 LEU A CA 1
ATOM 896 C C . LEU A 1 111 ? 13.154 0.234 -4.929 1.00 85.31 111 LEU A C 1
ATOM 898 O O . LEU A 1 111 ? 13.503 1.062 -5.774 1.00 85.31 111 LEU A O 1
ATOM 902 N N . PRO A 1 112 ? 13.970 -0.771 -4.554 1.00 88.69 112 PRO A N 1
ATOM 903 C CA . PRO A 1 112 ? 15.299 -0.946 -5.136 1.00 88.69 112 PRO A CA 1
ATOM 904 C C . PRO A 1 112 ? 15.261 -1.170 -6.649 1.00 88.69 112 PRO A C 1
ATOM 906 O O . PRO A 1 112 ? 16.005 -0.519 -7.383 1.00 88.69 112 PRO A O 1
ATOM 909 N N . THR A 1 113 ? 14.368 -2.036 -7.141 1.00 89.12 113 THR A N 1
ATOM 910 C CA . THR A 1 113 ? 14.242 -2.284 -8.584 1.00 89.12 113 THR A CA 1
ATOM 911 C C . THR A 1 113 ? 13.703 -1.054 -9.318 1.00 89.12 113 THR A C 1
ATOM 913 O O . THR A 1 113 ? 14.175 -0.729 -10.407 1.00 89.12 113 THR A O 1
ATOM 916 N N . TYR A 1 114 ? 12.787 -0.303 -8.705 1.00 88.88 114 TYR A N 1
ATOM 917 C CA . TYR A 1 114 ? 12.301 0.963 -9.246 1.00 88.88 114 TYR A CA 1
ATOM 918 C C . TYR A 1 114 ? 13.426 1.996 -9.400 1.00 88.88 114 TYR A C 1
ATOM 920 O O . TYR A 1 114 ? 13.520 2.627 -10.454 1.00 88.88 114 TYR A O 1
ATOM 928 N N . HIS A 1 115 ? 14.298 2.152 -8.397 1.00 91.56 115 HIS A N 1
ATOM 929 C CA . HIS A 1 115 ? 15.455 3.049 -8.489 1.00 91.56 115 HIS A CA 1
ATOM 930 C C . HIS A 1 115 ? 16.440 2.588 -9.567 1.00 91.56 115 HIS A C 1
ATOM 932 O O . HIS A 1 115 ? 16.788 3.378 -10.437 1.00 91.56 115 HIS A O 1
ATOM 938 N N . ALA A 1 116 ? 16.787 1.298 -9.600 1.00 92.19 116 ALA A N 1
ATOM 939 C CA . ALA A 1 116 ? 17.684 0.747 -10.616 1.00 92.19 116 ALA A CA 1
ATOM 940 C C . ALA A 1 116 ? 17.153 0.947 -12.049 1.00 92.19 116 ALA A C 1
ATOM 942 O O . ALA A 1 116 ? 17.916 1.260 -12.966 1.00 92.19 116 ALA A O 1
ATOM 943 N N . LEU A 1 117 ? 15.836 0.814 -12.248 1.00 93.56 117 LEU A N 1
ATOM 944 C CA . LEU A 1 117 ? 15.184 1.149 -13.512 1.00 93.56 117 LEU A CA 1
ATOM 945 C C . LEU A 1 117 ? 15.353 2.632 -13.838 1.00 93.56 117 LEU A C 1
ATOM 947 O O . LEU A 1 117 ? 15.710 2.972 -14.965 1.00 93.56 117 LEU A O 1
ATOM 951 N N . HIS A 1 118 ? 15.078 3.508 -12.873 1.00 92.25 118 HIS A N 1
ATOM 952 C CA . HIS A 1 118 ? 15.169 4.949 -13.066 1.00 92.25 118 HIS A CA 1
ATOM 953 C C . HIS A 1 118 ? 16.596 5.373 -13.432 1.00 92.25 118 HIS A C 1
ATOM 955 O O . HIS A 1 118 ? 16.775 6.122 -14.388 1.00 92.25 118 HIS A O 1
ATOM 961 N N . ASP A 1 119 ? 17.601 4.822 -12.757 1.00 93.12 119 ASP A N 1
ATOM 962 C CA . ASP A 1 119 ? 19.016 5.080 -13.030 1.00 93.12 119 ASP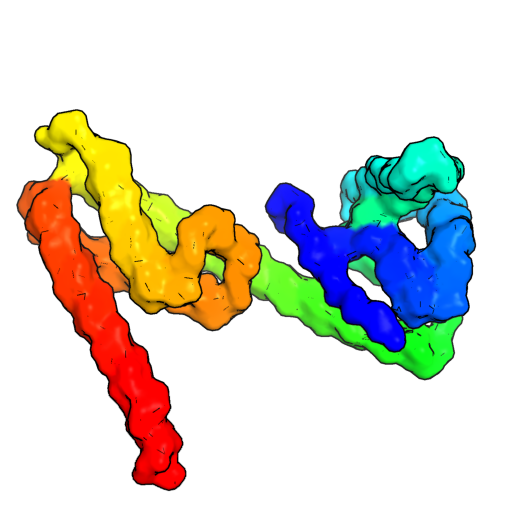 A CA 1
ATOM 963 C C . ASP A 1 119 ? 19.437 4.551 -14.408 1.00 93.12 119 ASP A C 1
ATOM 965 O O . ASP A 1 119 ? 20.196 5.196 -15.133 1.00 93.12 119 ASP A O 1
ATOM 969 N N . GLY A 1 120 ? 18.933 3.379 -14.808 1.00 91.75 120 GLY A N 1
ATOM 970 C CA . GLY A 1 120 ? 19.148 2.829 -16.148 1.00 91.75 120 GLY A CA 1
ATOM 971 C C . GLY A 1 120 ? 18.575 3.726 -17.246 1.00 91.75 120 GLY A C 1
ATOM 972 O O . GLY A 1 120 ? 19.272 4.050 -18.206 1.00 91.75 120 GLY A O 1
ATOM 973 N N . VAL A 1 121 ? 17.327 4.176 -17.085 1.00 92.62 121 VAL A N 1
ATOM 974 C CA . VAL A 1 121 ? 16.684 5.085 -18.044 1.00 92.62 121 VAL A CA 1
ATOM 975 C C . VAL A 1 121 ? 17.392 6.438 -18.080 1.00 92.62 121 VAL A C 1
ATOM 977 O O . VAL A 1 121 ? 17.632 6.956 -19.169 1.00 92.62 121 VAL A O 1
ATOM 980 N N . ALA A 1 122 ? 17.776 6.976 -16.919 1.00 92.25 122 ALA A N 1
ATOM 981 C CA . ALA A 1 122 ? 18.496 8.239 -16.823 1.00 92.25 122 ALA A CA 1
ATOM 982 C C . ALA A 1 122 ? 19.796 8.188 -17.636 1.00 92.25 122 ALA A C 1
ATOM 984 O O . ALA A 1 122 ? 19.975 9.026 -18.520 1.00 92.25 122 ALA A O 1
ATOM 985 N N . ARG A 1 123 ? 20.624 7.149 -17.435 1.00 92.12 123 ARG A N 1
ATOM 986 C CA . ARG A 1 123 ? 21.883 6.940 -18.175 1.00 92.12 123 ARG A CA 1
ATOM 987 C C . ARG A 1 123 ? 21.699 6.913 -19.693 1.00 92.12 123 ARG A C 1
ATOM 989 O O . ARG A 1 123 ? 22.488 7.517 -20.408 1.00 92.12 123 ARG A O 1
ATOM 996 N N . LEU A 1 124 ? 20.651 6.250 -20.182 1.00 92.12 124 LEU A N 1
ATOM 997 C CA . LEU A 1 124 ? 20.360 6.154 -21.619 1.00 92.12 124 LEU A CA 1
ATOM 998 C C . LEU A 1 124 ? 19.755 7.439 -22.206 1.00 92.12 124 LEU A C 1
ATOM 1000 O O . LEU A 1 124 ? 19.693 7.602 -23.427 1.00 92.12 124 LEU A O 1
ATOM 1004 N N . SER A 1 125 ? 19.260 8.334 -21.351 1.00 91.31 125 SER A N 1
ATOM 1005 C CA . SER A 1 125 ? 18.546 9.550 -21.745 1.00 91.31 125 SER A CA 1
ATOM 1006 C C . SER A 1 125 ? 19.361 10.836 -21.602 1.00 91.31 125 SER A C 1
ATOM 1008 O O . SER A 1 125 ? 18.802 11.901 -21.854 1.00 91.31 125 SER A O 1
ATOM 1010 N N . THR A 1 126 ? 20.651 10.747 -21.255 1.00 88.88 126 THR A N 1
ATOM 1011 C CA . THR A 1 126 ? 21.559 11.896 -21.065 1.00 88.88 126 THR A CA 1
ATOM 1012 C C . THR A 1 126 ? 21.516 12.875 -22.241 1.00 88.88 126 THR A C 1
ATOM 1014 O O . THR A 1 126 ? 21.353 14.073 -22.031 1.00 88.88 126 THR A O 1
ATOM 1017 N N . ASP A 1 127 ? 21.547 12.360 -23.473 1.00 87.62 127 ASP A N 1
ATOM 1018 C CA . ASP A 1 127 ? 21.535 13.175 -24.698 1.00 87.62 127 ASP A CA 1
ATOM 1019 C C . ASP A 1 127 ? 20.118 13.425 -25.248 1.00 87.62 127 ASP A C 1
ATOM 1021 O O . ASP A 1 127 ? 19.925 13.932 -26.356 1.00 87.62 127 ASP A O 1
ATOM 1025 N N . SER A 1 128 ? 19.080 13.040 -24.502 1.00 88.81 128 SER A N 1
ATOM 1026 C CA . SER A 1 128 ? 17.698 13.262 -24.911 1.00 88.81 128 SER A CA 1
ATOM 1027 C C . SER A 1 128 ? 17.276 14.694 -24.611 1.00 88.81 128 SER A C 1
ATOM 1029 O O . SER A 1 128 ? 17.384 15.173 -23.488 1.00 88.81 128 SER A O 1
ATOM 1031 N N . SER A 1 129 ? 16.643 15.355 -25.578 1.00 86.88 129 SER A N 1
ATOM 1032 C CA . SER A 1 129 ? 15.994 16.653 -25.348 1.00 86.88 129 SER A CA 1
ATOM 1033 C C . SER A 1 129 ? 14.716 16.556 -24.501 1.00 86.88 129 SER A C 1
ATOM 1035 O O . SER A 1 129 ? 14.132 17.577 -24.137 1.00 86.88 129 SER A O 1
ATOM 1037 N N . LYS A 1 130 ? 14.235 15.336 -24.211 1.00 89.69 130 LYS A N 1
ATOM 1038 C CA . LYS A 1 130 ? 12.945 15.067 -23.550 1.00 89.69 130 LYS A CA 1
ATOM 1039 C C . LYS A 1 130 ? 13.021 13.898 -22.545 1.00 89.69 130 LYS A C 1
ATOM 1041 O O . LYS A 1 130 ? 12.197 12.980 -22.626 1.00 89.69 130 LYS A O 1
ATOM 1046 N N . PRO A 1 131 ? 13.939 13.919 -21.561 1.00 85.56 131 PRO A N 1
ATOM 1047 C CA . PRO A 1 131 ? 14.203 12.780 -20.674 1.00 85.56 131 PRO A CA 1
ATOM 1048 C C . PRO A 1 131 ? 12.965 12.348 -19.874 1.00 85.56 131 PRO A C 1
ATOM 1050 O O . PRO A 1 131 ? 12.655 11.161 -19.802 1.00 85.56 131 PRO A O 1
ATOM 1053 N N . HIS A 1 132 ? 12.152 13.293 -19.386 1.00 86.06 132 HIS A N 1
ATOM 1054 C CA . HIS A 1 132 ? 10.902 12.982 -18.677 1.00 86.06 132 HIS A CA 1
ATOM 1055 C C . HIS A 1 132 ? 9.954 12.068 -19.483 1.00 86.06 132 HIS A C 1
ATOM 1057 O O . HIS A 1 132 ? 9.337 11.150 -18.935 1.00 86.06 132 HIS A O 1
ATOM 1063 N N . PHE A 1 133 ? 9.849 12.275 -20.800 1.00 89.38 133 PHE A N 1
ATOM 1064 C CA . PHE A 1 133 ? 8.994 11.443 -21.650 1.00 89.38 133 PHE A CA 1
ATOM 1065 C C . PHE A 1 133 ? 9.543 10.023 -21.808 1.00 89.38 133 PHE A C 1
ATOM 1067 O O . PHE A 1 133 ? 8.755 9.083 -21.901 1.00 89.38 133 PHE A O 1
ATOM 1074 N N . VAL A 1 134 ? 10.866 9.844 -21.776 1.00 89.50 134 VAL A N 1
ATOM 1075 C CA . VAL A 1 134 ? 11.502 8.519 -21.796 1.00 89.50 134 VAL A CA 1
ATOM 1076 C C . VAL A 1 134 ? 11.092 7.722 -20.557 1.00 89.50 134 VAL A C 1
ATOM 1078 O O . VAL A 1 134 ? 10.549 6.622 -20.680 1.00 89.50 134 VAL A O 1
ATOM 1081 N N . HIS A 1 135 ? 11.240 8.323 -19.373 1.00 90.38 135 HIS A N 1
ATOM 1082 C CA . HIS A 1 135 ? 10.811 7.725 -18.107 1.00 90.38 135 HIS A CA 1
ATOM 1083 C C . HIS A 1 135 ? 9.314 7.397 -18.103 1.00 90.38 135 HIS A C 1
ATOM 1085 O O . HIS A 1 135 ? 8.917 6.291 -17.727 1.00 90.38 135 HIS A O 1
ATOM 1091 N N . SER A 1 136 ? 8.470 8.334 -18.548 1.00 91.06 136 SER A N 1
ATOM 1092 C CA . SER A 1 136 ? 7.017 8.133 -18.615 1.00 91.06 136 SER A CA 1
ATOM 1093 C C . SER A 1 136 ? 6.640 6.970 -19.539 1.00 91.06 136 SER A C 1
ATOM 1095 O O . SER A 1 136 ? 5.797 6.142 -19.189 1.00 91.06 136 SER A O 1
ATOM 1097 N N . ASN A 1 137 ? 7.292 6.859 -20.698 1.00 94.00 137 ASN A N 1
ATOM 1098 C CA . ASN A 1 137 ? 7.002 5.818 -21.679 1.00 94.00 137 ASN A CA 1
ATOM 1099 C C . ASN A 1 137 ? 7.397 4.421 -21.188 1.00 94.00 137 ASN A C 1
ATOM 1101 O O . ASN A 1 137 ? 6.605 3.490 -21.346 1.00 94.00 137 ASN A O 1
ATOM 1105 N N . ILE A 1 138 ? 8.566 4.276 -20.557 1.00 94.06 138 ILE A N 1
ATOM 1106 C CA . ILE A 1 138 ? 8.985 3.011 -19.934 1.00 94.06 138 ILE A CA 1
ATOM 1107 C C . ILE A 1 138 ? 8.039 2.635 -18.790 1.00 94.06 138 ILE A C 1
ATOM 1109 O O . ILE A 1 138 ? 7.542 1.512 -18.741 1.00 94.06 138 ILE A O 1
ATOM 1113 N N . ASN A 1 139 ? 7.702 3.585 -17.912 1.00 93.31 139 ASN A N 1
ATOM 1114 C CA . ASN A 1 139 ? 6.768 3.329 -16.816 1.00 93.31 139 ASN A CA 1
ATOM 1115 C C . ASN A 1 139 ? 5.376 2.910 -17.304 1.00 93.31 139 ASN A C 1
ATOM 1117 O O . ASN A 1 139 ? 4.745 2.063 -16.672 1.00 93.31 139 ASN A O 1
ATOM 1121 N N . ARG A 1 140 ? 4.902 3.470 -18.425 1.00 94.56 140 ARG A N 1
ATOM 1122 C CA . ARG A 1 140 ? 3.624 3.084 -19.037 1.00 94.56 140 ARG A CA 1
ATOM 1123 C C . ARG A 1 140 ? 3.659 1.654 -19.577 1.00 94.56 140 ARG A C 1
ATOM 1125 O O . ARG A 1 140 ? 2.679 0.941 -19.392 1.00 94.56 140 ARG A O 1
ATOM 1132 N N . LEU A 1 141 ? 4.765 1.229 -20.198 1.00 94.44 141 LEU A N 1
ATOM 1133 C CA . LEU A 1 141 ? 4.935 -0.160 -20.641 1.00 94.44 141 LEU A CA 1
ATOM 1134 C C . LEU A 1 141 ? 4.889 -1.125 -19.456 1.00 94.44 141 LEU A C 1
ATOM 1136 O O . LEU A 1 141 ? 4.092 -2.052 -19.458 1.00 94.44 141 LEU A O 1
ATOM 1140 N N . ILE A 1 142 ? 5.681 -0.853 -18.420 1.00 95.19 142 ILE A N 1
ATOM 1141 C CA . ILE A 1 142 ? 5.758 -1.705 -17.230 1.00 95.19 142 ILE A CA 1
ATOM 1142 C C . ILE A 1 142 ? 4.398 -1.783 -16.520 1.00 95.19 142 ILE A C 1
ATOM 1144 O O . ILE A 1 142 ? 3.972 -2.865 -16.134 1.00 95.19 142 ILE A O 1
ATOM 1148 N N . ASN A 1 143 ? 3.689 -0.656 -16.377 1.00 94.12 143 ASN A N 1
ATOM 1149 C CA . ASN A 1 143 ? 2.339 -0.638 -15.801 1.00 94.12 143 ASN A CA 1
ATOM 1150 C C . ASN A 1 143 ? 1.363 -1.506 -16.584 1.00 94.12 143 ASN A C 1
ATOM 1152 O O . ASN A 1 143 ? 0.591 -2.245 -15.981 1.00 94.12 143 ASN A O 1
ATOM 1156 N N . LYS A 1 144 ? 1.405 -1.404 -17.917 1.00 94.12 144 LYS A N 1
ATOM 1157 C CA . LYS A 1 144 ? 0.551 -2.198 -18.792 1.00 94.12 144 LYS A CA 1
ATOM 1158 C C . LYS A 1 144 ? 0.826 -3.690 -18.601 1.00 94.12 144 LYS A C 1
ATOM 1160 O O . LYS A 1 144 ? -0.114 -4.429 -18.342 1.00 94.12 144 LYS A O 1
ATOM 1165 N N . THR A 1 145 ? 2.093 -4.096 -18.657 1.00 93.94 145 THR A N 1
ATOM 1166 C CA . THR A 1 145 ? 2.506 -5.495 -18.471 1.00 93.94 145 THR A CA 1
ATOM 1167 C C . THR A 1 145 ? 2.1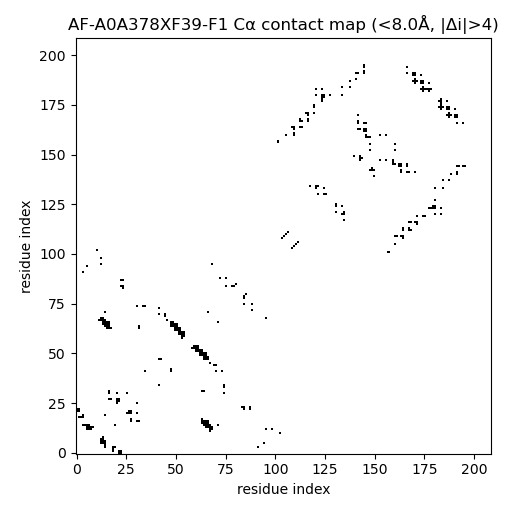38 -6.033 -17.089 1.00 93.94 145 THR A C 1
ATOM 1169 O O . THR A 1 145 ? 1.743 -7.183 -16.965 1.00 93.94 145 THR A O 1
ATOM 1172 N N . ALA A 1 146 ? 2.201 -5.200 -16.048 1.00 92.00 146 ALA A N 1
ATOM 1173 C CA . ALA A 1 146 ? 1.799 -5.586 -14.698 1.00 92.00 146 ALA A CA 1
ATOM 1174 C C . ALA A 1 146 ? 0.281 -5.512 -14.439 1.00 92.00 146 ALA A C 1
ATOM 1176 O O . ALA A 1 146 ? -0.161 -5.817 -13.332 1.00 92.00 146 ALA A O 1
ATOM 1177 N N . GLY A 1 147 ? -0.526 -5.065 -15.409 1.00 90.81 147 GLY A N 1
ATOM 1178 C CA . GLY A 1 147 ? -1.974 -4.912 -15.237 1.00 90.81 147 GLY A CA 1
ATOM 1179 C C . GLY A 1 147 ? -2.362 -3.850 -14.196 1.00 90.81 147 GLY A C 1
ATOM 1180 O O . GLY A 1 147 ? -3.338 -4.026 -13.458 1.00 90.81 147 GLY A O 1
ATOM 1181 N N . ILE A 1 148 ? -1.584 -2.767 -14.088 1.00 89.38 148 ILE A N 1
ATOM 1182 C CA . ILE A 1 148 ? -1.755 -1.707 -13.081 1.00 89.38 148 ILE A CA 1
ATOM 1183 C C . ILE A 1 148 ? -2.132 -0.378 -13.741 1.00 89.38 148 ILE A C 1
ATOM 1185 O O . ILE A 1 148 ? -1.464 0.099 -14.660 1.00 89.38 148 ILE A O 1
ATOM 1189 N N . GLU A 1 149 ? -3.158 0.280 -13.204 1.00 85.31 149 GLU A N 1
ATOM 1190 C CA . GLU A 1 149 ? -3.538 1.633 -13.609 1.00 85.31 149 GLU A CA 1
ATOM 1191 C C . GLU A 1 149 ? -2.549 2.688 -13.096 1.00 85.31 149 GLU A C 1
ATOM 1193 O O . GLU A 1 149 ? -1.994 2.595 -11.994 1.00 85.31 149 GLU A O 1
ATOM 1198 N N . ALA A 1 150 ? -2.338 3.744 -13.882 1.00 80.00 150 ALA A N 1
ATOM 1199 C CA . ALA A 1 150 ? -1.454 4.834 -13.489 1.00 80.00 150 ALA A CA 1
ATOM 1200 C C . ALA A 1 150 ? -1.890 5.458 -12.148 1.00 80.00 150 ALA A C 1
ATOM 1202 O O . ALA A 1 150 ? -3.069 5.674 -11.901 1.00 80.00 150 ALA A O 1
ATOM 1203 N N . GLY A 1 151 ? -0.924 5.739 -11.269 1.00 78.88 151 GLY A N 1
ATOM 1204 C CA . GLY A 1 151 ? -1.180 6.342 -9.953 1.00 78.88 151 GLY A CA 1
ATOM 1205 C C . GLY A 1 151 ? -1.591 5.363 -8.847 1.00 78.88 151 GLY A C 1
ATOM 1206 O O . GLY A 1 151 ? -1.587 5.748 -7.683 1.00 78.88 151 GLY A O 1
ATOM 1207 N N . THR A 1 152 ? -1.859 4.092 -9.159 1.00 79.06 152 THR A N 1
ATOM 1208 C CA . THR A 1 152 ? -2.377 3.126 -8.168 1.00 79.06 152 THR A CA 1
ATOM 1209 C C . THR A 1 152 ? -1.322 2.171 -7.595 1.00 79.06 152 THR A C 1
ATOM 1211 O O . THR A 1 152 ? -1.639 1.371 -6.720 1.00 79.06 152 THR A O 1
ATOM 1214 N N . ARG A 1 153 ? -0.052 2.258 -8.033 1.00 78.56 153 ARG A N 1
ATOM 1215 C CA . ARG A 1 153 ? 1.050 1.341 -7.645 1.00 78.56 153 ARG A CA 1
ATOM 1216 C C . ARG A 1 153 ? 1.227 1.160 -6.132 1.00 78.56 153 ARG A C 1
ATOM 1218 O O . ARG A 1 153 ? 1.693 0.118 -5.693 1.00 78.56 153 ARG A O 1
ATOM 1225 N N . SER A 1 154 ? 0.900 2.176 -5.335 1.00 68.50 154 SER A N 1
ATOM 1226 C CA . SER A 1 154 ? 1.061 2.163 -3.878 1.00 68.50 154 SER A CA 1
ATOM 1227 C C . SER A 1 154 ? 0.054 1.282 -3.136 1.00 68.50 154 SER A C 1
ATOM 1229 O O . SER A 1 154 ? 0.293 0.997 -1.964 1.00 68.50 154 SER A O 1
ATOM 1231 N N . ASN A 1 155 ? -1.039 0.876 -3.790 1.00 70.62 155 ASN A N 1
ATOM 1232 C CA . ASN A 1 155 ? -2.158 0.153 -3.187 1.00 70.62 155 ASN A CA 1
ATOM 1233 C C . ASN A 1 155 ? -2.607 -1.036 -4.057 1.00 70.62 155 ASN A C 1
ATOM 1235 O O . ASN A 1 155 ? -3.800 -1.273 -4.239 1.00 70.62 155 ASN A O 1
ATOM 1239 N N . GLN A 1 156 ? -1.648 -1.740 -4.659 1.00 80.56 156 GLN A N 1
ATOM 1240 C CA . GLN A 1 156 ? -1.923 -2.927 -5.465 1.00 80.56 156 GLN A CA 1
ATOM 1241 C C . GLN A 1 156 ? -1.849 -4.211 -4.625 1.00 80.56 156 GLN A C 1
ATOM 1243 O O . GLN A 1 156 ? -1.066 -4.272 -3.672 1.00 80.56 156 GLN A O 1
ATOM 1248 N N . PRO A 1 157 ? -2.617 -5.259 -4.983 1.00 77.38 157 PRO A N 1
ATOM 1249 C CA . PRO A 1 157 ? -2.433 -6.598 -4.433 1.00 77.38 157 PRO A CA 1
ATOM 1250 C C . PRO A 1 157 ? -0.992 -7.101 -4.600 1.00 77.38 157 PRO A C 1
ATOM 1252 O O . PRO A 1 157 ? -0.256 -6.650 -5.486 1.00 77.38 157 PRO A O 1
ATOM 1255 N N . LEU A 1 158 ? -0.598 -8.069 -3.764 1.00 80.00 158 LEU A N 1
ATOM 1256 C CA . LEU A 1 158 ? 0.751 -8.644 -3.782 1.00 80.00 158 LEU A CA 1
ATOM 1257 C C . LEU A 1 158 ? 1.124 -9.178 -5.169 1.00 80.00 158 LEU A C 1
ATOM 1259 O O . LEU A 1 158 ? 2.193 -8.858 -5.661 1.00 80.00 158 LEU A O 1
ATOM 1263 N N . GLU A 1 159 ? 0.218 -9.908 -5.816 1.00 84.69 159 GLU A N 1
ATOM 1264 C CA . GLU A 1 159 ? 0.396 -10.463 -7.163 1.00 84.69 159 GLU A CA 1
ATOM 1265 C C . GLU A 1 159 ? 0.825 -9.398 -8.184 1.00 84.69 159 GLU A C 1
ATOM 1267 O O . GLU A 1 159 ? 1.874 -9.511 -8.820 1.00 84.69 159 GLU A O 1
ATOM 1272 N N . LYS A 1 160 ? 0.061 -8.303 -8.276 1.00 87.31 160 LYS A N 1
ATOM 1273 C CA . LYS A 1 160 ? 0.365 -7.185 -9.176 1.00 87.31 160 LYS A CA 1
ATOM 1274 C C . LYS A 1 160 ? 1.672 -6.488 -8.797 1.00 87.31 160 LYS A C 1
ATOM 1276 O O . LYS A 1 160 ? 2.424 -6.070 -9.674 1.00 87.31 160 LYS A O 1
ATOM 1281 N N . THR A 1 161 ? 1.977 -6.392 -7.503 1.00 85.50 161 THR A N 1
ATOM 1282 C CA . THR A 1 161 ? 3.250 -5.833 -7.019 1.00 85.50 161 THR A CA 1
ATOM 1283 C C . THR A 1 161 ? 4.436 -6.717 -7.413 1.00 85.50 161 THR A C 1
ATOM 1285 O O . THR A 1 161 ? 5.445 -6.202 -7.886 1.00 85.50 161 THR A O 1
ATOM 1288 N N . SER A 1 162 ? 4.312 -8.039 -7.298 1.00 87.75 162 SER A N 1
ATOM 1289 C CA . SER A 1 162 ? 5.328 -8.993 -7.750 1.00 87.75 162 SER A CA 1
ATOM 1290 C C . SER A 1 162 ? 5.525 -8.918 -9.263 1.00 87.75 162 SER A C 1
ATOM 1292 O O . SER A 1 162 ? 6.661 -8.816 -9.725 1.00 87.75 162 SER A O 1
ATOM 1294 N N . MET A 1 163 ? 4.440 -8.865 -10.043 1.00 91.56 163 MET A N 1
ATOM 1295 C CA . MET A 1 163 ? 4.533 -8.698 -11.495 1.00 91.56 163 MET A CA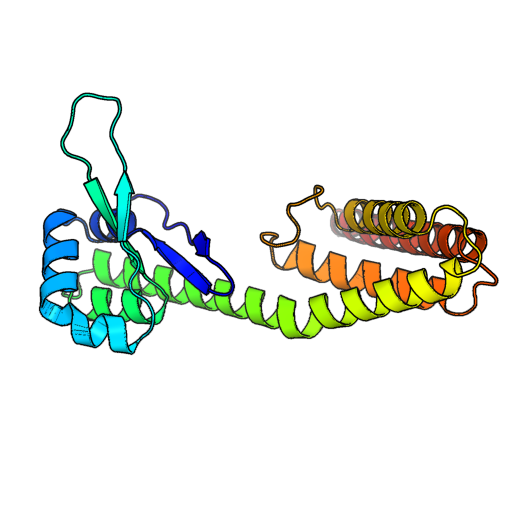 1
ATOM 1296 C C . MET A 1 163 ? 5.224 -7.384 -11.877 1.00 91.56 163 MET A C 1
ATOM 1298 O O . MET A 1 163 ? 6.027 -7.338 -12.807 1.00 91.56 163 MET A O 1
ATOM 1302 N N . LEU A 1 164 ? 4.971 -6.314 -11.121 1.00 91.94 164 LEU A N 1
ATOM 1303 C CA . LEU A 1 164 ? 5.630 -5.028 -11.310 1.00 91.94 164 LEU A CA 1
ATOM 1304 C C . LEU A 1 164 ? 7.150 -5.132 -11.115 1.00 91.94 164 LEU A C 1
ATOM 1306 O O . LEU A 1 164 ? 7.894 -4.623 -11.951 1.00 91.94 164 LEU A O 1
ATOM 1310 N N . VAL A 1 165 ? 7.610 -5.817 -10.063 1.00 92.19 165 VAL A N 1
ATOM 1311 C CA . VAL A 1 165 ? 9.043 -6.075 -9.817 1.00 92.19 165 VAL A CA 1
ATOM 1312 C C . VAL A 1 165 ? 9.659 -6.877 -10.966 1.00 92.19 165 VAL A C 1
ATOM 1314 O O . VAL A 1 165 ? 10.701 -6.493 -11.498 1.00 92.19 165 VAL A O 1
ATOM 1317 N N . VAL A 1 166 ? 8.994 -7.951 -11.405 1.00 94.50 166 VAL A N 1
ATOM 1318 C CA . VAL A 1 166 ? 9.468 -8.796 -12.514 1.00 94.50 166 VAL A CA 1
ATOM 1319 C C . VAL A 1 166 ? 9.575 -7.991 -13.810 1.00 94.50 166 VAL A C 1
ATOM 1321 O O . VAL A 1 166 ? 10.622 -7.999 -14.457 1.00 94.50 166 VAL A O 1
ATOM 1324 N N . ALA A 1 167 ? 8.535 -7.237 -14.171 1.00 95.62 167 ALA A N 1
ATOM 1325 C CA . ALA A 1 167 ? 8.528 -6.399 -15.366 1.00 95.62 167 ALA A CA 1
ATOM 1326 C C . ALA A 1 167 ? 9.641 -5.335 -15.331 1.00 95.62 167 ALA A C 1
ATOM 1328 O O . ALA A 1 167 ? 10.315 -5.107 -16.338 1.00 95.62 167 ALA A O 1
ATOM 1329 N N . GLN A 1 168 ? 9.892 -4.714 -14.173 1.00 95.38 168 GLN A N 1
ATOM 1330 C CA . GLN A 1 168 ? 11.014 -3.785 -14.010 1.00 95.38 168 GLN A CA 1
ATOM 1331 C C . GLN A 1 168 ? 12.365 -4.480 -14.206 1.00 95.38 168 GLN A C 1
ATOM 1333 O O . GLN A 1 168 ? 13.194 -3.974 -14.958 1.00 95.38 168 GLN A O 1
ATOM 1338 N N . ALA A 1 169 ? 12.583 -5.642 -13.585 1.00 95.19 169 ALA A N 1
ATOM 1339 C CA . ALA A 1 169 ? 13.827 -6.398 -13.716 1.00 95.19 169 ALA A CA 1
ATOM 1340 C C . ALA A 1 169 ? 14.092 -6.831 -15.169 1.00 95.19 169 ALA A C 1
ATOM 1342 O O . ALA A 1 169 ? 15.209 -6.683 -15.673 1.00 95.19 169 ALA A O 1
ATOM 1343 N N . VAL A 1 170 ? 13.054 -7.299 -15.872 1.00 96.62 170 VAL A N 1
ATOM 1344 C CA . VAL A 1 170 ? 13.119 -7.642 -17.300 1.00 96.62 170 VAL A CA 1
ATOM 1345 C C . VAL A 1 170 ? 13.491 -6.419 -18.137 1.00 96.62 170 VAL A C 1
ATOM 1347 O O . VAL A 1 170 ? 14.402 -6.499 -18.963 1.00 96.62 170 VAL A O 1
ATOM 1350 N N . ALA A 1 171 ? 12.845 -5.273 -17.900 1.00 97.00 171 ALA A N 1
ATOM 1351 C CA . ALA A 1 171 ? 13.153 -4.037 -18.612 1.00 97.00 171 ALA A CA 1
ATOM 1352 C C . ALA A 1 171 ? 14.594 -3.565 -18.351 1.00 97.00 171 ALA A C 1
ATOM 1354 O O . ALA A 1 171 ? 15.303 -3.251 -19.304 1.00 97.00 171 ALA A O 1
ATOM 1355 N N . ILE A 1 172 ? 15.053 -3.567 -17.093 1.00 95.94 172 ILE A N 1
ATOM 1356 C CA . ILE A 1 172 ? 16.436 -3.217 -16.721 1.00 95.94 172 ILE A CA 1
ATOM 1357 C C . ILE A 1 172 ? 17.427 -4.086 -17.493 1.00 95.94 172 ILE A C 1
ATOM 1359 O O . ILE A 1 172 ? 18.338 -3.566 -18.136 1.00 95.94 172 ILE A O 1
ATOM 1363 N N . LYS A 1 173 ? 17.232 -5.409 -17.467 1.00 96.00 173 LYS A N 1
ATOM 1364 C CA . LYS A 1 173 ? 18.138 -6.353 -18.126 1.00 96.00 173 LYS A CA 1
ATOM 1365 C C . LYS A 1 173 ? 18.146 -6.174 -19.644 1.00 96.00 173 LYS A C 1
ATOM 1367 O O . LYS A 1 173 ? 19.210 -6.221 -20.252 1.00 96.00 173 LYS A O 1
ATOM 1372 N N . ALA A 1 174 ? 16.986 -5.925 -20.251 1.00 96.12 174 ALA A N 1
ATOM 1373 C CA . ALA A 1 174 ? 16.874 -5.677 -21.687 1.00 96.12 174 ALA A CA 1
ATOM 1374 C C . ALA A 1 174 ? 17.565 -4.372 -22.122 1.00 96.12 174 ALA A C 1
ATOM 1376 O O . ALA A 1 174 ? 18.097 -4.296 -23.228 1.00 96.12 174 ALA A O 1
ATOM 1377 N N . MET A 1 175 ? 17.569 -3.357 -21.255 1.00 96.06 175 MET A N 1
ATOM 1378 C CA . MET A 1 175 ? 18.184 -2.052 -21.516 1.00 96.06 175 MET A CA 1
ATOM 1379 C C . MET A 1 175 ? 19.686 -1.994 -21.209 1.00 96.06 175 MET A C 1
ATOM 1381 O O . MET A 1 175 ? 20.329 -1.030 -21.607 1.00 96.06 175 MET A O 1
ATOM 1385 N N . ALA A 1 176 ? 20.257 -2.988 -20.519 1.00 93.38 176 ALA A N 1
ATOM 1386 C CA . ALA A 1 176 ? 21.618 -2.916 -19.973 1.00 93.38 176 ALA A CA 1
ATOM 1387 C C . ALA A 1 176 ? 22.716 -2.623 -21.015 1.00 93.38 176 ALA A C 1
ATOM 1389 O O . ALA A 1 176 ? 23.682 -1.942 -20.690 1.00 93.38 176 ALA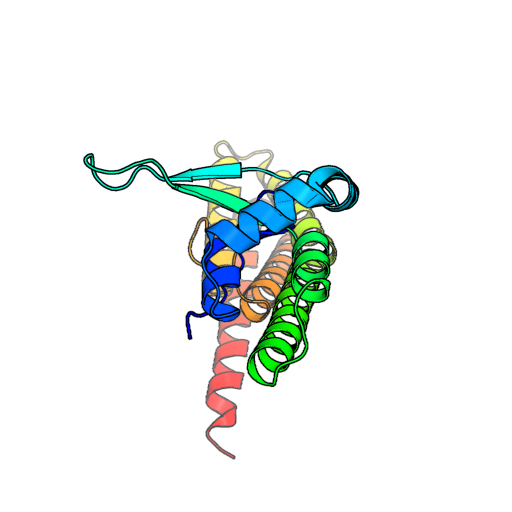 A O 1
ATOM 1390 N N . ASN A 1 177 ? 22.538 -3.101 -22.251 1.00 89.00 177 ASN A N 1
ATOM 1391 C CA . ASN A 1 177 ? 23.475 -2.917 -23.367 1.00 89.00 177 ASN A CA 1
ATOM 1392 C C . ASN A 1 177 ? 22.838 -2.126 -24.521 1.00 89.00 177 ASN A C 1
ATOM 1394 O O . ASN A 1 177 ? 23.084 -2.430 -25.687 1.00 89.00 177 ASN A O 1
ATOM 1398 N N . ALA A 1 178 ? 21.918 -1.215 -24.207 1.00 94.81 178 ALA A N 1
ATOM 1399 C CA . ALA A 1 178 ? 21.331 -0.339 -25.209 1.00 94.81 178 ALA A CA 1
ATOM 1400 C C . ALA A 1 178 ? 22.273 0.824 -25.530 1.00 94.81 178 ALA A C 1
ATOM 1402 O O . ALA A 1 178 ? 22.910 1.366 -24.627 1.00 94.81 178 ALA A O 1
ATOM 1403 N N . ASP A 1 179 ? 22.304 1.229 -26.797 1.00 93.00 179 ASP A N 1
ATOM 1404 C CA . ASP A 1 179 ? 23.157 2.337 -27.240 1.00 93.00 179 ASP A CA 1
ATOM 1405 C C . ASP A 1 179 ? 22.614 3.696 -26.766 1.00 93.00 179 ASP A C 1
ATOM 1407 O O . ASP A 1 179 ? 23.363 4.580 -26.358 1.00 93.00 179 ASP A O 1
ATOM 1411 N N . ASP A 1 180 ? 21.288 3.861 -26.793 1.00 93.81 180 ASP A N 1
ATOM 1412 C CA . ASP A 1 180 ? 20.597 5.076 -26.370 1.00 93.81 180 ASP A CA 1
ATOM 1413 C C . ASP A 1 180 ? 19.188 4.777 -25.819 1.00 93.81 180 ASP A C 1
ATOM 1415 O O . ASP A 1 180 ? 18.703 3.641 -25.808 1.00 93.81 180 ASP A O 1
ATOM 1419 N N . HIS A 1 181 ? 18.479 5.815 -25.371 1.00 92.38 181 HIS A N 1
ATOM 1420 C CA . HIS A 1 181 ? 17.097 5.699 -24.896 1.00 92.38 181 HIS A CA 1
ATOM 1421 C C . HIS A 1 181 ? 16.103 5.123 -25.921 1.00 92.38 181 HIS A C 1
ATOM 1423 O O . HIS A 1 181 ? 15.090 4.542 -25.519 1.00 92.38 181 HIS A O 1
ATOM 1429 N N . ARG A 1 182 ? 16.333 5.288 -27.230 1.00 94.38 182 ARG A N 1
ATOM 1430 C CA . ARG A 1 182 ? 15.429 4.775 -28.273 1.00 94.38 182 ARG A CA 1
ATOM 1431 C C . ARG A 1 182 ? 15.626 3.277 -28.450 1.00 94.38 182 ARG A C 1
ATOM 1433 O O . ARG A 1 182 ? 14.632 2.550 -28.521 1.00 94.38 182 ARG A O 1
ATOM 1440 N N . ASP A 1 183 ? 16.874 2.824 -28.502 1.00 96.00 183 ASP A N 1
ATOM 1441 C CA . ASP A 1 183 ? 17.227 1.408 -28.510 1.00 96.00 183 ASP A CA 1
ATOM 1442 C C . ASP A 1 183 ? 16.771 0.733 -27.209 1.00 96.00 183 ASP A C 1
ATOM 1444 O O . ASP A 1 183 ? 16.034 -0.255 -27.239 1.00 96.00 183 ASP A O 1
ATOM 1448 N N . GLY A 1 184 ? 17.056 1.354 -26.061 1.00 95.62 184 GLY A N 1
ATOM 1449 C CA . GLY A 1 184 ? 16.619 0.879 -24.748 1.00 95.62 184 GLY A CA 1
ATOM 1450 C C . GLY A 1 184 ? 15.106 0.691 -24.673 1.00 95.62 184 GLY A C 1
ATOM 1451 O O . GLY A 1 184 ? 14.625 -0.369 -24.266 1.00 95.62 184 GLY A O 1
ATOM 1452 N N . TYR A 1 185 ? 14.332 1.664 -25.163 1.00 95.94 185 TYR A N 1
ATOM 1453 C CA . TYR A 1 185 ? 12.877 1.539 -25.234 1.00 95.94 185 TYR A CA 1
ATOM 1454 C C . TYR A 1 185 ? 12.421 0.372 -26.119 1.00 95.94 185 TYR A C 1
ATOM 1456 O O . TYR A 1 185 ? 11.526 -0.379 -25.725 1.00 95.94 185 TYR A O 1
ATOM 1464 N N . LYS A 1 186 ? 13.018 0.191 -27.306 1.00 97.00 186 LYS A N 1
ATOM 1465 C CA . LYS A 1 186 ? 12.671 -0.918 -28.212 1.00 97.00 186 LYS A CA 1
ATOM 1466 C C . LYS A 1 186 ? 12.944 -2.274 -27.560 1.00 97.00 186 LYS A C 1
ATOM 1468 O O . LYS A 1 186 ? 12.062 -3.135 -27.582 1.00 97.00 186 LYS A O 1
ATOM 1473 N N . ARG A 1 187 ? 14.112 -2.438 -26.933 1.00 97.44 187 ARG A N 1
ATOM 1474 C CA . ARG A 1 187 ? 14.508 -3.672 -26.237 1.00 97.44 187 ARG A CA 1
ATOM 1475 C C . ARG A 1 187 ? 13.599 -3.975 -25.054 1.00 97.44 187 ARG A C 1
ATOM 1477 O O . ARG A 1 187 ? 13.079 -5.085 -24.960 1.00 97.44 187 ARG A O 1
ATOM 1484 N N . ALA A 1 188 ? 13.335 -2.983 -24.202 1.00 97.19 188 ALA A N 1
ATOM 1485 C CA . ALA A 1 188 ? 12.408 -3.127 -23.081 1.00 97.19 188 ALA A CA 1
ATOM 1486 C C . ALA A 1 188 ? 11.008 -3.530 -23.563 1.00 97.19 188 ALA A C 1
ATOM 1488 O O . ALA A 1 188 ? 10.425 -4.480 -23.049 1.00 97.19 188 ALA A O 1
ATOM 1489 N N . LYS A 1 189 ? 10.485 -2.863 -24.599 1.00 97.69 189 LYS A N 1
ATOM 1490 C CA . LYS A 1 189 ? 9.176 -3.181 -25.182 1.00 97.69 189 LYS A CA 1
ATOM 1491 C C . LYS A 1 189 ? 9.110 -4.613 -25.716 1.00 97.69 189 LYS A C 1
ATOM 1493 O O . LYS A 1 189 ? 8.102 -5.285 -25.516 1.00 97.69 189 LYS A O 1
ATOM 1498 N N . GLN A 1 190 ? 10.153 -5.077 -26.402 1.00 97.62 190 GLN A N 1
ATOM 1499 C CA . GLN A 1 190 ? 10.208 -6.443 -26.921 1.00 97.62 190 GLN A CA 1
ATOM 1500 C C . GLN A 1 190 ? 10.246 -7.477 -25.791 1.00 97.62 190 GLN A C 1
ATOM 1502 O O . GLN A 1 190 ? 9.482 -8.440 -25.835 1.00 97.62 190 GLN A O 1
ATOM 1507 N N . ALA A 1 191 ? 11.090 -7.263 -24.781 1.00 97.38 191 ALA A N 1
ATOM 1508 C CA . ALA A 1 191 ? 11.223 -8.171 -23.646 1.00 97.38 191 ALA A CA 1
ATOM 1509 C C . ALA A 1 191 ? 9.931 -8.250 -22.816 1.00 97.38 191 ALA A C 1
ATOM 1511 O O . ALA A 1 191 ? 9.477 -9.338 -22.475 1.00 97.38 191 ALA A O 1
ATOM 1512 N N . LEU A 1 192 ? 9.277 -7.112 -22.564 1.00 97.06 192 LEU A N 1
ATOM 1513 C CA . LEU A 1 192 ? 7.990 -7.072 -21.865 1.00 97.06 192 LEU A CA 1
ATOM 1514 C C . LEU A 1 192 ? 6.878 -7.770 -22.658 1.00 97.06 192 LEU A C 1
ATOM 1516 O O . LEU A 1 192 ? 6.092 -8.508 -22.079 1.00 97.06 192 LEU A O 1
ATOM 1520 N N . LYS A 1 193 ? 6.854 -7.635 -23.990 1.00 96.56 193 LYS A N 1
ATOM 1521 C CA . LYS A 1 193 ? 5.909 -8.382 -24.836 1.00 96.56 193 LYS A CA 1
ATOM 1522 C C . LYS A 1 193 ? 6.144 -9.898 -24.783 1.00 96.56 193 LYS A C 1
ATOM 1524 O O . LYS A 1 193 ? 5.201 -10.671 -24.917 1.00 96.56 193 LYS A O 1
ATOM 1529 N N . GLN A 1 194 ? 7.394 -10.341 -24.638 1.00 95.75 194 GLN A N 1
ATOM 1530 C CA . GLN A 1 194 ? 7.701 -11.762 -24.443 1.00 95.75 194 GLN A CA 1
ATOM 1531 C C . GLN A 1 194 ? 7.233 -12.253 -23.072 1.00 95.75 194 GLN A C 1
ATOM 1533 O O . GLN A 1 194 ? 6.694 -13.351 -22.990 1.00 95.75 194 GLN A O 1
ATOM 1538 N N . LEU A 1 195 ? 7.386 -11.430 -22.031 1.00 95.19 195 LEU A N 1
ATOM 1539 C CA . LEU A 1 195 ? 6.852 -11.719 -20.703 1.00 95.19 195 LEU A CA 1
ATOM 1540 C C . LEU A 1 195 ? 5.320 -11.841 -20.728 1.00 95.19 195 LEU A C 1
ATOM 1542 O O . LEU A 1 195 ? 4.801 -12.825 -20.221 1.00 95.19 195 LEU A O 1
ATOM 1546 N N . GLU A 1 196 ? 4.614 -10.904 -21.373 1.00 93.31 196 GLU A N 1
ATOM 1547 C CA . GLU A 1 196 ? 3.148 -10.956 -21.542 1.00 93.31 196 GLU A CA 1
ATOM 1548 C C . GLU A 1 196 ? 2.709 -12.280 -22.187 1.00 93.31 196 GLU A C 1
ATOM 1550 O O . GLU A 1 196 ? 1.869 -12.987 -21.643 1.00 93.31 196 GLU A O 1
ATOM 1555 N N . ARG A 1 197 ? 3.360 -12.684 -23.286 1.00 92.75 197 ARG A N 1
ATOM 1556 C CA . ARG A 1 197 ? 3.079 -13.968 -23.951 1.00 92.75 197 ARG A CA 1
ATOM 1557 C C . ARG A 1 197 ? 3.338 -15.179 -23.057 1.00 92.75 197 ARG A C 1
ATOM 1559 O O . ARG A 1 197 ? 2.612 -16.160 -23.143 1.00 92.75 197 ARG A O 1
ATOM 1566 N N . ALA A 1 198 ? 4.395 -15.145 -22.247 1.00 90.00 198 ALA A N 1
ATOM 1567 C CA . ALA A 1 198 ? 4.710 -16.244 -21.340 1.00 90.00 198 ALA A CA 1
ATOM 1568 C C . ALA A 1 198 ? 3.630 -16.408 -20.258 1.00 90.00 198 ALA A C 1
ATOM 1570 O O . ALA A 1 198 ? 3.306 -17.534 -19.900 1.00 90.00 198 ALA A O 1
ATOM 1571 N N . ILE A 1 199 ? 3.055 -15.299 -19.784 1.00 87.31 199 ILE A N 1
ATOM 1572 C CA . ILE A 1 199 ? 1.951 -15.301 -18.815 1.00 87.31 199 ILE A CA 1
ATOM 1573 C C . ILE A 1 199 ? 0.677 -15.872 -19.456 1.00 87.31 199 ILE A C 1
ATOM 1575 O O . ILE A 1 199 ? 0.089 -16.795 -18.902 1.00 87.31 199 ILE A O 1
ATOM 1579 N N . GLU A 1 200 ? 0.313 -15.410 -20.659 1.00 86.06 200 GLU A N 1
ATOM 1580 C CA . GLU A 1 200 ? -0.866 -15.898 -21.402 1.00 86.06 200 GLU A CA 1
ATOM 1581 C C . GLU A 1 200 ? -0.830 -17.423 -21.630 1.00 86.06 200 GLU A C 1
ATOM 1583 O O . GLU A 1 200 ? -1.846 -18.106 -21.513 1.00 86.06 200 GLU A O 1
ATOM 1588 N N . VAL A 1 201 ? 0.349 -17.984 -21.930 1.00 81.94 201 VAL A N 1
ATOM 1589 C CA . VAL A 1 201 ? 0.518 -19.436 -22.128 1.00 81.94 201 VAL A CA 1
ATOM 1590 C C . VAL A 1 201 ? 0.259 -20.223 -20.844 1.00 81.94 201 VAL A C 1
ATOM 1592 O O . VAL A 1 201 ? -0.318 -21.305 -20.911 1.00 81.94 201 VAL A O 1
ATOM 1595 N N . VAL A 1 202 ? 0.664 -19.702 -19.684 1.00 75.50 202 VAL A N 1
ATOM 1596 C CA . VAL A 1 202 ? 0.422 -20.359 -18.391 1.00 75.50 202 VAL A CA 1
ATOM 1597 C C . VAL A 1 202 ? -1.068 -20.329 -18.052 1.00 75.50 202 VAL A C 1
ATOM 1599 O O . VAL A 1 202 ? -1.638 -21.368 -17.737 1.00 75.50 202 VAL A O 1
ATOM 1602 N N . GLU A 1 203 ? -1.726 -19.180 -18.218 1.00 73.88 203 GLU A N 1
ATOM 1603 C CA . GLU A 1 203 ? -3.160 -19.024 -17.930 1.00 73.88 203 GLU A CA 1
ATOM 1604 C C . GLU A 1 203 ? -4.058 -19.887 -18.832 1.00 73.88 203 GLU A C 1
ATOM 1606 O O . GLU A 1 203 ? -5.134 -20.316 -18.420 1.00 73.88 203 GLU A O 1
ATOM 1611 N N . HIS A 1 204 ? -3.650 -20.138 -20.078 1.00 66.94 204 HIS A N 1
ATOM 1612 C CA . HIS A 1 204 ? -4.422 -20.950 -21.026 1.00 66.94 204 HIS A CA 1
ATOM 1613 C C . HIS A 1 204 ? -4.001 -22.427 -21.054 1.00 66.94 204 HIS A C 1
ATOM 1615 O O . HIS A 1 204 ? -4.784 -23.274 -21.484 1.00 66.94 204 HIS A O 1
ATOM 1621 N N . GLY A 1 205 ? -2.797 -22.753 -20.575 1.00 54.66 205 GLY A N 1
ATOM 1622 C CA . GLY A 1 205 ? -2.296 -24.124 -20.460 1.00 54.66 205 GLY A CA 1
ATOM 1623 C C . GLY A 1 205 ? -2.902 -24.912 -19.293 1.00 54.66 205 GLY A C 1
ATOM 1624 O O . GLY A 1 205 ? -2.991 -26.133 -19.377 1.00 54.66 205 GLY A O 1
ATOM 1625 N N . GLU A 1 206 ? -3.377 -24.235 -18.242 1.00 51.81 206 GLU A N 1
ATOM 1626 C CA . GLU A 1 206 ? -4.032 -24.869 -17.083 1.00 51.81 206 GLU A CA 1
ATOM 1627 C C . GLU A 1 206 ? -5.479 -25.335 -17.356 1.00 51.81 206 GLU A C 1
ATOM 1629 O O . GLU A 1 206 ? -6.049 -26.063 -16.551 1.00 51.81 206 GLU A O 1
ATOM 1634 N N . ILE A 1 207 ? -6.080 -24.982 -18.501 1.00 48.91 207 ILE A N 1
ATOM 1635 C CA . ILE A 1 207 ? -7.465 -25.367 -18.855 1.00 48.91 207 ILE A CA 1
ATOM 1636 C C . ILE A 1 207 ? -7.518 -26.713 -19.623 1.00 48.91 207 ILE A C 1
ATOM 1638 O O . ILE A 1 207 ? -8.598 -27.219 -19.922 1.00 48.91 207 ILE A O 1
ATOM 1642 N N . GLN A 1 208 ? -6.373 -27.333 -19.935 1.00 42.81 208 GLN A N 1
ATOM 1643 C CA . GLN A 1 208 ? -6.303 -28.581 -20.720 1.00 42.81 208 GLN A CA 1
ATOM 1644 C C . GLN A 1 208 ? -5.661 -29.779 -19.995 1.00 42.81 208 GLN A C 1
ATOM 1646 O O . GLN A 1 208 ? -5.117 -30.664 -20.660 1.00 42.81 208 GLN A O 1
ATOM 1651 N N . GLN A 1 209 ? -5.750 -29.858 -18.663 1.00 38.84 209 GLN A N 1
ATOM 1652 C CA . GLN A 1 209 ? -5.437 -31.090 -17.919 1.00 38.84 209 GLN A CA 1
ATOM 1653 C C . GLN A 1 209 ? -6.550 -31.477 -16.952 1.00 38.84 209 GLN A C 1
ATOM 1655 O O . GLN A 1 209 ? -7.053 -30.581 -16.241 1.00 38.84 209 GLN A O 1
#